Protein AF-Q38C67-F1 (afdb_monomer)

Solvent-accessible surface area (backbone atoms only — not comparable to full-atom values): 16482 Å² total; per-residue (Å²): 144,82,84,90,75,86,87,80,85,78,82,65,85,64,54,66,61,54,49,52,51,52,50,50,52,49,48,53,53,47,52,51,52,52,52,52,49,52,50,50,51,50,51,52,49,51,50,52,52,53,50,49,53,51,50,51,50,52,51,52,54,48,52,54,53,50,52,53,51,50,53,52,49,53,52,49,49,53,50,50,50,53,51,49,52,49,50,52,52,46,48,47,55,66,45,48,66,74,49,45,78,64,36,56,70,70,36,78,78,56,93,84,58,83,72,69,75,65,71,59,61,80,65,54,43,58,78,68,74,45,58,51,85,74,47,38,26,66,54,47,49,51,45,21,44,46,72,75,38,48,64,75,49,67,79,35,61,68,70,58,34,51,52,44,52,52,52,34,57,70,72,48,57,66,75,59,50,51,52,29,33,53,50,21,50,52,50,32,51,56,46,60,70,72,50,80,69,83,77,88,90,80,90,78,82,86,79,76,86,74,78,90,75,98,67,88,79,70,80,85,49,73,72,53,52,54,53,13,49,56,43,46,52,54,53,52,47,54,56,47,31,74,75,74,40,92,70,58,69,70,64,49,50,64,49,46,54,57,52,58,70,70,48,50,74,75,60,52,54,74,40,44,77,79,81,79,127

Foldseek 3Di:
DDDDDPPDDDPDPCVVVVVVVVVVVVVVVVVVVVVVVVVVVVVVVVVVVVVVVVVVVVVVVVVVVVVVVVVVVVVVVVVVVVVVVVVVVVCCVVPVVVQDVLLCLLAPPDPPDPPDQPFAPLCVCVVVVNDLQNQALLNRSVRSSCVVPVCSQVVDDVVSSVVSSVSSVVPDDPVSSVVSRVVSVVSSVVCVVVPPDDDDDDPPDPDDDDDDDDDDDDDDDPVQLVQLLVQQLVVVLVVCCVPPNHDDPVVSVVVSVVVSVVDDPVRSVVSGDPDDD

GO terms:
  GO:0005739 mitochondrion (C, HTP)
  GO:0020023 kinetoplast (C, HTP)

Radius of gyration: 46.3 Å; Cα contacts (8 Å, |Δi|>4): 109; chains: 1; bounding box: 152×52×100 Å

Sequence (277 aa):
MVPLSCSLSTVSASFPFRFKRLLFLRLSARYRRLAMRAVRALTGGQQAVNELEVFLRAVADTQRRWAKRIAAQEAKVRRCMMVEDHCRKRLRRSVLRFTNERLKRLVSTDPLGHVEPKLPPASAFGAFDIPPHCVNGFGVFVMAKLHEFPSCVLDAPRVGAIADLLAAWEILPPFKKERYEAYAESVRDVTTATGTASSSGSSTNCEQRTAGVEGDAGTPTNENEAAAYGRFVRCGRRQLEAVLGPVSSAAWLGIATREWESLTLRQKRCYLSKRTK

Organism: Trypanosoma brucei brucei (strain 927/4 GUTat10.1) (NCBI:txid185431)

Mean predicted aligned error: 20.57 Å

Secondary structure (DSSP, 8-state):
------------TTHHHHHHHHHHHHHHHHHHHHHHHHHHHHHHHHHHHHHHHHHHHHHHHHHHHHHHHHHHHHHHHHHHHHHHHHHHHHHHHHTTTTS-HHHHHHS---SS------PPPTHHHHHTT--GGG--HHHHHHHHHHHH-HHHHHTS-HHHHHHHHHHHHHHS-HHHHHHHHHHHHHHHHHHHHHT-S------------------------HHHHHHHHHHHHHHHHHHHHHHH----HHHHHHHHHHHHHHS-HHHHHTTS-----

Structure (mmCIF, N/CA/C/O backbone):
data_AF-Q38C67-F1
#
_entry.id   AF-Q38C67-F1
#
loop_
_atom_site.group_PDB
_atom_site.id
_atom_site.type_symbol
_atom_site.label_atom_id
_atom_site.label_alt_id
_atom_site.label_comp_id
_atom_site.label_asym_id
_atom_site.label_entity_id
_atom_site.label_seq_id
_atom_site.pdbx_PDB_ins_code
_atom_site.Cartn_x
_atom_site.Cartn_y
_atom_site.Cartn_z
_atom_site.occupancy
_atom_site.B_iso_or_equiv
_atom_site.auth_seq_id
_atom_site.auth_comp_id
_atom_site.auth_asym_id
_atom_site.auth_atom_id
_atom_site.pdbx_PDB_model_num
ATOM 1 N N . MET A 1 1 ? -125.629 -1.300 53.854 1.00 40.94 1 MET A N 1
ATOM 2 C CA . MET A 1 1 ? -124.684 -2.293 54.411 1.00 40.94 1 MET A CA 1
ATOM 3 C C . MET A 1 1 ? -124.029 -3.068 53.271 1.00 40.94 1 MET A C 1
ATOM 5 O O . MET A 1 1 ? -124.568 -4.092 52.902 1.00 40.94 1 MET A O 1
ATOM 9 N N . VAL A 1 2 ? -122.925 -2.566 52.704 1.00 36.12 2 VAL A N 1
ATOM 10 C CA . VAL A 1 2 ? -121.825 -3.298 52.025 1.00 36.12 2 VAL A CA 1
ATOM 11 C C . VAL A 1 2 ? -120.633 -2.312 52.013 1.00 36.12 2 VAL A C 1
ATOM 13 O O . VAL A 1 2 ? -120.880 -1.117 51.834 1.00 36.12 2 VAL A O 1
ATOM 16 N N . PRO A 1 3 ? -119.388 -2.743 52.301 1.00 42.22 3 PRO A N 1
ATOM 17 C CA . PRO A 1 3 ? -118.339 -1.866 52.812 1.00 42.22 3 PRO A CA 1
ATOM 18 C C . PRO A 1 3 ? -117.383 -1.343 51.728 1.00 42.22 3 PRO A C 1
ATOM 20 O O . PRO A 1 3 ? -116.986 -2.061 50.814 1.00 42.22 3 PRO A O 1
ATOM 23 N N . LEU A 1 4 ? -116.954 -0.091 51.900 1.00 37.81 4 LEU A N 1
ATOM 24 C CA . LEU A 1 4 ? -115.784 0.501 51.251 1.00 37.81 4 LEU A CA 1
ATOM 25 C C . LEU A 1 4 ? -114.544 0.121 52.073 1.00 37.81 4 LEU A C 1
ATOM 27 O O . LEU A 1 4 ? -114.223 0.780 53.059 1.00 37.81 4 LEU A O 1
ATOM 31 N N . SER A 1 5 ? -113.855 -0.956 51.702 1.00 40.69 5 SER A N 1
ATOM 32 C CA . SER A 1 5 ? -112.548 -1.292 52.276 1.00 40.69 5 SER A CA 1
ATOM 33 C C . SER A 1 5 ? -111.461 -1.010 51.246 1.00 40.69 5 SER A C 1
ATOM 35 O O . SER A 1 5 ? -111.233 -1.781 50.318 1.00 40.69 5 SER A O 1
ATOM 37 N N . CYS A 1 6 ? -110.803 0.137 51.412 1.00 38.47 6 CYS A N 1
ATOM 38 C CA . CYS A 1 6 ? -109.598 0.519 50.690 1.00 38.47 6 CYS A CA 1
ATOM 39 C C . CYS A 1 6 ? -108.467 -0.488 50.967 1.00 38.47 6 CYS A C 1
ATOM 41 O O . CYS A 1 6 ? -107.750 -0.376 51.958 1.00 38.47 6 CYS A O 1
ATOM 43 N N . SER A 1 7 ? -108.280 -1.463 50.078 1.00 40.97 7 SER A N 1
ATOM 44 C CA . SER A 1 7 ? -107.102 -2.339 50.049 1.00 40.97 7 SER A CA 1
ATOM 45 C C . SER A 1 7 ? -106.002 -1.731 49.186 1.00 40.97 7 SER A C 1
ATOM 47 O O . SER A 1 7 ? -105.746 -2.186 48.081 1.00 40.97 7 SER A O 1
ATOM 49 N N . LEU A 1 8 ? -105.328 -0.705 49.692 1.00 38.12 8 LEU A N 1
ATOM 50 C CA . LEU A 1 8 ? -104.080 -0.202 49.120 1.00 38.12 8 LEU A CA 1
ATOM 51 C C . LEU A 1 8 ? -103.233 0.313 50.278 1.00 38.12 8 LEU A C 1
ATOM 53 O O . LEU A 1 8 ? -103.404 1.460 50.669 1.00 38.12 8 LEU A O 1
ATOM 57 N N . SER A 1 9 ? -102.386 -0.545 50.862 1.00 37.12 9 SER A N 1
ATOM 58 C CA . SER A 1 9 ? -101.111 -0.189 51.521 1.00 37.12 9 SER A CA 1
ATOM 59 C C . SER A 1 9 ? -100.556 -1.369 52.322 1.00 37.12 9 SER A C 1
ATOM 61 O O . SER A 1 9 ? -100.699 -1.462 53.537 1.00 37.12 9 SER A O 1
ATOM 63 N N . THR A 1 10 ? -99.844 -2.272 51.658 1.00 41.47 10 THR A N 1
ATOM 64 C CA . THR A 1 10 ? -98.754 -3.002 52.321 1.00 41.47 10 THR A CA 1
ATOM 65 C C . THR A 1 10 ? -97.638 -3.170 51.305 1.00 41.47 10 THR A C 1
ATOM 67 O O . THR A 1 10 ? -97.362 -4.253 50.797 1.00 41.47 10 THR A O 1
ATOM 70 N N . VAL A 1 11 ? -97.019 -2.045 50.936 1.00 43.06 11 VAL A N 1
ATOM 71 C CA . VAL A 1 11 ? -95.760 -2.069 50.192 1.00 43.06 11 VAL A CA 1
ATOM 72 C C . VAL A 1 11 ? -94.723 -2.669 51.136 1.00 43.06 11 VAL A C 1
ATOM 74 O O . VAL A 1 11 ? -94.254 -2.031 52.074 1.00 43.06 11 VAL A O 1
ATOM 77 N N . SER A 1 12 ? -94.464 -3.956 50.928 1.00 44.03 12 SER A N 1
ATOM 78 C CA . SER A 1 12 ? -93.580 -4.796 51.724 1.00 44.03 12 SER A CA 1
ATOM 79 C C . SER A 1 12 ? -92.236 -4.110 52.005 1.00 44.03 12 SER A C 1
ATOM 81 O O . SER A 1 12 ? -91.435 -3.851 51.102 1.00 44.03 12 SER A O 1
ATOM 83 N N . ALA A 1 13 ? -91.964 -3.885 53.292 1.00 47.62 13 ALA A N 1
ATOM 84 C CA . ALA A 1 13 ? -90.728 -3.326 53.844 1.00 47.62 13 ALA A CA 1
ATOM 85 C C . ALA A 1 13 ? -89.468 -4.197 53.601 1.00 47.62 13 ALA A C 1
ATOM 87 O O . ALA A 1 13 ? -88.387 -3.898 54.107 1.00 47.62 13 ALA A O 1
ATOM 88 N N . SER A 1 14 ? -89.564 -5.268 52.804 1.00 51.31 14 SER A N 1
ATOM 89 C CA . SER A 1 14 ? -88.445 -6.140 52.421 1.00 51.31 14 SER A CA 1
ATOM 90 C C . SER A 1 14 ? -87.643 -5.643 51.205 1.00 51.31 14 SER A C 1
ATOM 92 O O . SER A 1 14 ? -86.560 -6.167 50.922 1.00 51.31 14 SER A O 1
ATOM 94 N N . PHE A 1 15 ? -88.121 -4.615 50.495 1.00 49.75 15 PHE A N 1
ATOM 95 C CA . PHE A 1 15 ? -87.413 -4.001 49.364 1.00 49.75 15 PHE A CA 1
ATOM 96 C C . PHE A 1 15 ? -86.076 -3.307 49.714 1.00 49.75 15 PHE A C 1
ATOM 98 O O . PHE A 1 15 ? -85.089 -3.580 49.019 1.00 49.75 15 PHE A O 1
ATOM 105 N N . PRO A 1 16 ? -85.951 -2.469 50.769 1.00 54.09 16 PRO A N 1
ATOM 106 C CA . PRO A 1 16 ? -84.709 -1.730 51.024 1.00 54.09 16 PRO A CA 1
ATOM 107 C C . PRO A 1 16 ? -83.531 -2.643 51.391 1.00 54.09 16 PRO A C 1
ATOM 109 O O . PRO A 1 16 ? -82.399 -2.377 50.984 1.00 54.09 16 PRO A O 1
ATOM 112 N N . PHE A 1 17 ? -83.776 -3.754 52.098 1.00 52.47 17 PHE A N 1
ATOM 113 C CA . PHE A 1 17 ? -82.723 -4.709 52.462 1.00 52.47 17 PHE A CA 1
ATOM 114 C C . PHE A 1 17 ? -82.193 -5.487 51.256 1.00 52.47 17 PHE A C 1
ATOM 116 O O . PHE A 1 17 ? -80.975 -5.622 51.102 1.00 52.47 17 PHE A O 1
ATOM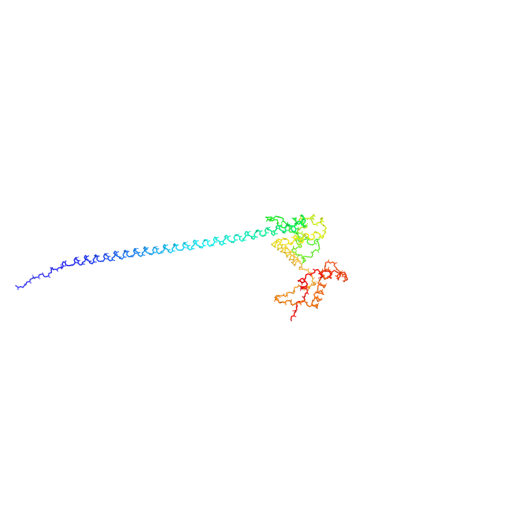 123 N N . ARG A 1 18 ? -83.078 -5.952 50.360 1.00 59.78 18 ARG A N 1
ATOM 124 C CA . ARG A 1 18 ? -82.643 -6.595 49.111 1.00 59.78 18 ARG A CA 1
ATOM 125 C C . ARG A 1 18 ? -81.885 -5.613 48.225 1.00 59.78 18 ARG A C 1
ATOM 127 O O . ARG A 1 18 ? -80.845 -5.990 47.692 1.00 59.78 18 ARG A O 1
ATOM 134 N N . PHE A 1 19 ? -82.334 -4.359 48.132 1.00 65.50 19 PHE A N 1
ATOM 135 C CA . PHE A 1 19 ? -81.658 -3.343 47.327 1.00 65.50 19 PHE A CA 1
ATOM 136 C C . PHE A 1 19 ? -80.270 -2.999 47.881 1.00 65.50 19 PHE A C 1
ATOM 138 O O . PHE A 1 19 ? -79.302 -3.046 47.127 1.00 65.50 19 PHE A O 1
ATOM 145 N N . LYS A 1 20 ? -80.128 -2.767 49.197 1.00 62.38 20 LYS A N 1
ATOM 146 C CA . LYS A 1 20 ? -78.818 -2.544 49.843 1.00 62.38 20 LYS A CA 1
ATOM 147 C C . LYS A 1 20 ? -77.864 -3.718 49.624 1.00 62.38 20 LYS A C 1
ATOM 149 O O . LYS A 1 20 ? -76.710 -3.501 49.261 1.00 62.38 20 LYS A O 1
ATOM 154 N N . ARG A 1 21 ? -78.340 -4.961 49.777 1.00 68.12 21 ARG A N 1
ATOM 155 C CA . ARG A 1 21 ? -77.521 -6.164 49.549 1.00 68.12 21 ARG A CA 1
ATOM 156 C C . ARG A 1 21 ? -77.094 -6.289 48.086 1.00 68.12 21 ARG A C 1
ATOM 158 O O . ARG A 1 21 ? -75.934 -6.591 47.819 1.00 68.12 21 ARG A O 1
ATOM 165 N N . LEU A 1 22 ? -77.993 -6.008 47.139 1.00 74.00 22 LEU A N 1
ATOM 166 C CA . LEU A 1 22 ? -77.684 -6.036 45.707 1.00 74.00 22 LEU A CA 1
ATOM 167 C C . LEU A 1 22 ? -76.689 -4.934 45.315 1.00 74.00 22 LEU A C 1
ATOM 169 O O . LEU A 1 22 ? -75.789 -5.169 44.510 1.00 74.00 22 LEU A O 1
ATOM 173 N N . LEU A 1 23 ? -76.831 -3.742 45.900 1.00 72.75 23 LEU A N 1
ATOM 174 C CA . LEU A 1 23 ? -75.954 -2.596 45.666 1.00 72.75 23 LEU A CA 1
ATOM 175 C C . LEU A 1 23 ? -74.561 -2.856 46.250 1.00 72.75 23 LEU A C 1
ATOM 177 O O . LEU A 1 23 ? -73.573 -2.641 45.555 1.00 72.75 23 LEU A O 1
ATOM 181 N N . PHE A 1 24 ? -74.471 -3.440 47.449 1.00 73.50 24 PHE A N 1
ATOM 182 C CA . PHE A 1 24 ? -73.208 -3.886 48.044 1.00 73.50 24 PHE A CA 1
ATOM 183 C C . PHE A 1 24 ? -72.528 -4.989 47.214 1.00 73.50 24 PHE A C 1
ATOM 185 O O . PHE A 1 24 ? -71.330 -4.912 46.939 1.00 73.50 24 PHE A O 1
ATOM 192 N N . LEU A 1 25 ? -73.280 -5.988 46.736 1.00 77.00 25 LEU A N 1
ATOM 193 C CA . LEU A 1 25 ? -72.760 -7.035 45.841 1.00 77.00 25 LEU A CA 1
ATOM 194 C C . LEU A 1 25 ? -72.271 -6.461 44.502 1.00 77.00 25 LEU A C 1
ATOM 196 O O . LEU A 1 25 ? -71.213 -6.846 44.007 1.00 77.00 25 LEU A O 1
ATOM 200 N N . ARG A 1 26 ? -72.992 -5.498 43.917 1.00 76.31 26 ARG A N 1
ATOM 201 C CA . ARG A 1 26 ? -72.554 -4.810 42.692 1.00 76.31 26 ARG A CA 1
ATOM 202 C C . ARG A 1 26 ? -71.326 -3.933 42.927 1.00 76.31 26 ARG A C 1
ATOM 204 O O . ARG A 1 26 ? -70.431 -3.938 42.084 1.00 76.31 26 ARG A O 1
ATOM 211 N N . LEU A 1 27 ? -71.269 -3.206 44.043 1.00 76.81 27 LEU A N 1
ATOM 212 C CA . LEU A 1 27 ? -70.144 -2.345 44.402 1.00 76.81 27 LEU A CA 1
ATOM 213 C C . LEU A 1 27 ? -68.888 -3.189 44.647 1.00 76.81 27 LEU A C 1
ATOM 215 O O . LEU A 1 27 ? -67.874 -2.962 43.998 1.00 76.81 27 LEU A O 1
ATOM 219 N N . SER A 1 28 ? -68.976 -4.233 45.473 1.00 74.56 28 SER A N 1
ATOM 220 C CA . SER A 1 28 ? -67.880 -5.185 45.710 1.00 74.56 28 SER A CA 1
ATOM 221 C C . SER A 1 28 ? -67.422 -5.889 44.428 1.00 74.56 28 SER A C 1
ATOM 223 O O . SER A 1 28 ? -66.221 -5.999 44.188 1.00 74.56 28 SER A O 1
ATOM 225 N N . ALA A 1 29 ? -68.339 -6.287 43.540 1.00 79.75 29 ALA A N 1
ATOM 226 C CA . ALA A 1 29 ? -67.984 -6.848 42.236 1.00 79.75 29 ALA A CA 1
ATOM 227 C C . ALA A 1 29 ? -67.324 -5.821 41.294 1.00 79.75 29 ALA A C 1
ATOM 229 O O . ALA A 1 29 ? -66.488 -6.194 40.467 1.00 79.75 29 ALA A O 1
ATOM 230 N N . ARG A 1 30 ? -67.687 -4.532 41.380 1.00 78.00 30 ARG A N 1
ATOM 231 C CA . ARG A 1 30 ? -67.014 -3.444 40.648 1.00 78.00 30 ARG A CA 1
ATOM 232 C C . ARG A 1 30 ? -65.620 -3.176 41.215 1.00 78.00 30 ARG A C 1
ATOM 234 O O . ARG A 1 30 ? -64.674 -3.158 40.435 1.00 78.00 30 ARG A O 1
ATOM 241 N N . TYR A 1 31 ? -65.477 -3.070 42.536 1.00 77.69 31 TYR A N 1
ATOM 242 C CA . TYR A 1 31 ? -64.179 -2.920 43.204 1.00 77.69 31 TYR A CA 1
ATOM 243 C C . TYR A 1 31 ? -63.246 -4.092 42.892 1.00 77.69 31 TYR A C 1
ATOM 245 O O . TYR A 1 31 ? -62.112 -3.863 42.489 1.00 77.69 31 TYR A O 1
ATOM 253 N N . ARG A 1 32 ? -63.727 -5.343 42.958 1.00 77.12 32 ARG A N 1
ATOM 254 C CA . ARG A 1 32 ? -62.940 -6.525 42.558 1.00 77.12 32 ARG A CA 1
ATOM 255 C C . ARG A 1 32 ? -62.492 -6.460 41.098 1.00 77.12 32 ARG A C 1
ATOM 257 O O . ARG A 1 32 ? -61.348 -6.781 40.801 1.00 77.12 32 ARG A O 1
ATOM 264 N N . ARG A 1 33 ? -63.363 -6.025 40.178 1.00 79.50 33 ARG A N 1
ATOM 265 C CA . ARG A 1 33 ? -62.999 -5.863 38.758 1.00 79.50 33 ARG A CA 1
ATOM 266 C C . ARG A 1 33 ? -61.956 -4.767 38.538 1.00 79.50 33 ARG A C 1
ATOM 268 O O . ARG A 1 33 ? -61.051 -4.971 37.734 1.00 79.50 33 ARG A O 1
ATOM 275 N N . LEU A 1 34 ? -62.064 -3.638 39.240 1.00 85.12 34 LEU A N 1
ATOM 276 C CA . LEU A 1 34 ? -61.076 -2.556 39.180 1.00 85.12 34 LEU A CA 1
ATOM 277 C C . LEU A 1 34 ? -59.730 -2.992 39.772 1.00 85.12 34 LEU A C 1
ATOM 279 O O . LEU A 1 34 ? -58.708 -2.808 39.121 1.00 85.12 34 LEU A O 1
ATOM 283 N N . ALA A 1 35 ? -59.738 -3.660 40.929 1.00 79.75 35 ALA A N 1
ATOM 284 C CA . ALA A 1 35 ? -58.536 -4.216 41.547 1.00 79.75 35 ALA A CA 1
ATOM 285 C C . ALA A 1 35 ? -57.841 -5.233 40.625 1.00 79.75 35 ALA A C 1
ATOM 287 O O . ALA A 1 35 ? -56.646 -5.124 40.384 1.00 79.75 35 ALA A O 1
ATOM 288 N N . MET A 1 36 ? -58.588 -6.162 40.015 1.00 79.62 36 MET A N 1
ATOM 289 C CA . MET A 1 36 ? -58.024 -7.129 39.061 1.00 79.62 36 MET A CA 1
ATOM 290 C C . MET A 1 36 ? -57.480 -6.464 37.789 1.00 79.62 36 MET A C 1
ATOM 292 O O . MET A 1 36 ? -56.482 -6.928 37.245 1.00 79.62 36 MET A O 1
ATOM 296 N N . ARG A 1 37 ? -58.099 -5.380 37.299 1.00 80.69 37 ARG A N 1
ATOM 297 C CA . ARG A 1 37 ? -57.553 -4.595 36.177 1.00 80.69 37 ARG A CA 1
ATOM 298 C C . ARG A 1 37 ? -56.251 -3.893 36.555 1.00 80.69 37 ARG A C 1
ATOM 300 O O . ARG A 1 37 ? -55.320 -3.937 35.760 1.00 80.69 37 ARG A O 1
ATOM 307 N N . ALA A 1 38 ? -56.174 -3.306 37.749 1.00 79.31 38 ALA A N 1
ATOM 308 C CA . ALA A 1 38 ? -54.952 -2.687 38.256 1.00 79.31 38 ALA A CA 1
ATOM 309 C C . ALA A 1 38 ? -53.827 -3.719 38.418 1.00 79.31 38 ALA A C 1
ATOM 311 O O . ALA A 1 38 ? -52.722 -3.480 37.948 1.00 79.31 38 ALA A O 1
ATOM 312 N N . VAL A 1 39 ? -54.125 -4.900 38.975 1.00 83.06 39 VAL A N 1
ATOM 313 C CA . VAL A 1 39 ? -53.160 -6.008 39.070 1.00 83.06 39 VAL A CA 1
ATOM 314 C C . VAL A 1 39 ? -52.697 -6.445 37.682 1.00 83.06 39 VAL A C 1
ATOM 316 O O . VAL A 1 39 ? -51.499 -6.553 37.475 1.00 83.06 39 VAL A O 1
ATOM 319 N N . ARG A 1 40 ? -53.602 -6.619 36.707 1.00 83.00 40 ARG A N 1
ATOM 320 C CA . ARG A 1 40 ? -53.223 -6.969 35.324 1.00 83.00 40 ARG A CA 1
ATOM 321 C C . ARG A 1 40 ? -52.349 -5.907 34.654 1.00 83.00 40 ARG A C 1
ATOM 323 O O . ARG A 1 40 ? -51.423 -6.260 33.932 1.00 83.00 40 ARG A O 1
ATOM 330 N N . ALA A 1 41 ? -52.641 -4.626 34.879 1.00 83.62 41 ALA A N 1
ATOM 331 C CA . ALA A 1 41 ? -51.821 -3.528 34.376 1.00 83.62 41 ALA A CA 1
ATOM 332 C C . ALA A 1 41 ? -50.432 -3.528 35.032 1.00 83.62 41 ALA A C 1
ATOM 334 O O . ALA A 1 41 ? -49.435 -3.358 34.338 1.00 83.62 41 ALA A O 1
ATOM 335 N N . LEU A 1 42 ? -50.357 -3.799 36.340 1.00 85.50 42 LEU A N 1
ATOM 336 C CA . LEU A 1 42 ? -49.098 -3.913 37.072 1.00 85.50 42 LEU A CA 1
ATOM 337 C C . LEU A 1 42 ? -48.283 -5.130 36.614 1.00 85.50 42 LEU A C 1
ATOM 339 O O . LEU A 1 42 ? -47.087 -5.007 36.387 1.00 85.50 42 LEU A O 1
ATOM 343 N N . THR A 1 43 ? -48.919 -6.291 36.419 1.00 86.75 43 THR A N 1
ATOM 344 C CA . THR A 1 43 ? -48.247 -7.498 35.914 1.00 86.75 43 THR A CA 1
ATOM 345 C C . THR A 1 43 ? -47.796 -7.325 34.468 1.00 86.75 43 THR A C 1
ATOM 347 O O . THR A 1 43 ? -46.706 -7.766 34.125 1.00 86.75 43 THR A O 1
ATOM 350 N N . GLY A 1 44 ? -48.596 -6.653 33.630 1.00 87.75 44 GLY A N 1
ATOM 351 C CA . GLY A 1 44 ? -48.211 -6.310 32.259 1.00 87.75 44 GLY A CA 1
ATOM 352 C C . GLY A 1 44 ? -47.043 -5.322 32.221 1.00 87.75 44 GLY A C 1
ATOM 353 O O . GLY A 1 44 ? -46.107 -5.511 31.451 1.00 87.75 44 GLY A O 1
ATOM 354 N N . GLY A 1 45 ? -47.048 -4.323 33.110 1.00 89.12 45 GLY A N 1
ATOM 355 C CA . GLY A 1 45 ? -45.925 -3.406 33.302 1.00 89.12 45 GLY A CA 1
ATOM 356 C C . GLY A 1 45 ? -44.663 -4.120 33.787 1.00 89.12 45 GLY A C 1
ATOM 357 O O . GLY A 1 45 ? -43.592 -3.907 33.229 1.00 89.12 45 GLY A O 1
ATOM 358 N N . GLN A 1 46 ? -44.787 -5.027 34.761 1.00 90.62 46 GLN A N 1
ATOM 359 C CA . GLN A 1 46 ? -43.664 -5.820 35.264 1.00 90.62 46 GLN A CA 1
ATOM 360 C C . GLN A 1 46 ? -43.080 -6.730 34.180 1.00 90.62 46 GLN A C 1
ATOM 362 O O . GLN A 1 46 ? -41.863 -6.843 34.063 1.00 90.62 46 GLN A O 1
ATOM 367 N N . GLN A 1 47 ? -43.931 -7.358 33.366 1.00 92.50 47 GLN A N 1
ATOM 368 C CA . GLN A 1 47 ? -43.482 -8.161 32.233 1.00 92.50 47 GLN A CA 1
ATOM 369 C C . GLN A 1 47 ? -42.724 -7.304 31.209 1.00 92.50 47 GLN A C 1
ATOM 371 O O . GLN A 1 47 ? -41.632 -7.689 30.803 1.00 92.50 47 GLN A O 1
ATOM 376 N N . ALA A 1 48 ? -43.244 -6.126 30.851 1.00 91.06 48 ALA A N 1
ATOM 377 C CA . ALA A 1 48 ? -42.573 -5.215 29.922 1.00 91.06 48 ALA A CA 1
ATOM 378 C C . ALA A 1 48 ? -41.201 -4.746 30.444 1.00 91.06 48 ALA A C 1
ATOM 380 O O . ALA A 1 48 ? -40.237 -4.699 29.683 1.00 91.06 48 ALA A O 1
ATOM 381 N N . VAL A 1 49 ? -41.082 -4.446 31.744 1.00 92.31 49 VAL A N 1
ATOM 382 C CA . VAL A 1 49 ? -39.794 -4.098 32.372 1.00 92.31 49 VAL A CA 1
ATOM 383 C C . VAL A 1 49 ? -38.825 -5.282 32.328 1.00 92.31 49 VAL A C 1
ATOM 385 O O . VAL A 1 49 ? -37.677 -5.106 31.929 1.00 92.31 49 VAL A O 1
ATOM 388 N N . ASN A 1 50 ? -39.285 -6.492 32.657 1.00 93.38 50 ASN A N 1
ATOM 389 C CA . ASN A 1 50 ? -38.454 -7.697 32.587 1.00 93.38 50 ASN A CA 1
ATOM 390 C C . ASN A 1 50 ? -37.957 -7.969 31.154 1.00 93.38 50 ASN A C 1
ATOM 392 O O . ASN A 1 50 ? -36.794 -8.319 30.957 1.00 93.38 50 ASN A O 1
ATOM 396 N N . GLU A 1 51 ? -38.816 -7.796 30.145 1.00 92.94 51 GLU A N 1
ATOM 397 C CA . GLU A 1 51 ? -38.436 -7.933 28.736 1.00 92.94 51 GLU A CA 1
ATOM 398 C C . GLU A 1 51 ? -37.390 -6.880 28.345 1.00 92.94 51 GLU A C 1
ATOM 400 O O . GLU A 1 51 ? -36.359 -7.229 27.769 1.00 92.94 51 GLU A O 1
ATOM 405 N N . LEU A 1 52 ? -37.586 -5.611 28.728 1.00 91.75 52 LEU A N 1
ATOM 406 C CA . LEU A 1 52 ? -36.609 -4.540 28.506 1.00 91.75 52 LEU A CA 1
ATOM 407 C C . LEU A 1 52 ? -35.259 -4.831 29.177 1.00 91.75 52 LEU A C 1
ATOM 409 O O . LEU A 1 52 ? -34.221 -4.607 28.557 1.00 91.75 52 LEU A O 1
ATOM 413 N N . GLU A 1 53 ? -35.238 -5.373 30.396 1.00 93.06 53 GLU A N 1
ATOM 414 C CA . GLU A 1 53 ? -33.994 -5.791 31.052 1.00 93.06 53 GLU A CA 1
ATOM 415 C C . GLU A 1 53 ? -33.258 -6.879 30.260 1.00 93.06 53 GLU A C 1
ATOM 417 O O . GLU A 1 53 ? -32.035 -6.813 30.105 1.00 93.06 53 GLU A O 1
ATOM 422 N N . VAL A 1 54 ? -33.984 -7.871 29.734 1.00 93.19 54 VAL A N 1
ATOM 423 C CA . VAL A 1 54 ? -33.406 -8.927 28.890 1.00 93.19 54 VAL A CA 1
ATOM 424 C C . VAL A 1 54 ? -32.856 -8.338 27.591 1.00 93.19 54 VAL A C 1
ATOM 426 O O . VAL A 1 54 ? -31.724 -8.655 27.215 1.00 93.19 54 VAL A O 1
ATOM 429 N N . PHE A 1 55 ? -33.597 -7.437 26.939 1.00 92.19 55 PHE A N 1
ATOM 430 C CA . PHE A 1 55 ? -33.121 -6.733 25.748 1.00 92.19 55 PHE A CA 1
ATOM 431 C C . PHE A 1 55 ? -31.863 -5.909 26.038 1.00 92.19 55 PHE A C 1
ATOM 433 O O . PHE A 1 55 ? -30.893 -6.005 25.289 1.00 92.19 55 PHE A O 1
ATOM 440 N N . LEU A 1 56 ? -31.820 -5.154 27.140 1.00 92.62 56 LEU A N 1
ATOM 441 C CA . LEU A 1 56 ? -30.645 -4.366 27.524 1.00 92.62 56 LEU A CA 1
ATOM 442 C C . LEU A 1 56 ? -29.427 -5.251 27.815 1.00 92.62 56 LEU A C 1
ATOM 444 O O . LEU A 1 56 ? -28.323 -4.923 27.378 1.00 92.62 56 LEU A O 1
ATOM 448 N N . ARG A 1 57 ? -29.608 -6.399 28.482 1.00 93.88 57 ARG A N 1
ATOM 449 C CA . ARG A 1 57 ? -28.529 -7.388 28.673 1.00 93.88 57 ARG A CA 1
ATOM 450 C C . ARG A 1 57 ? -28.032 -7.935 27.333 1.00 93.88 57 ARG A C 1
ATOM 452 O O . ARG A 1 57 ? -26.826 -7.959 27.096 1.00 93.88 57 ARG A O 1
ATOM 459 N N . ALA A 1 58 ? -28.939 -8.290 26.423 1.00 93.56 58 ALA A N 1
ATOM 460 C CA . ALA A 1 58 ? -28.581 -8.762 25.086 1.00 93.56 58 ALA A CA 1
ATOM 461 C C . ALA A 1 58 ? -27.834 -7.689 24.267 1.00 93.56 58 ALA A C 1
ATOM 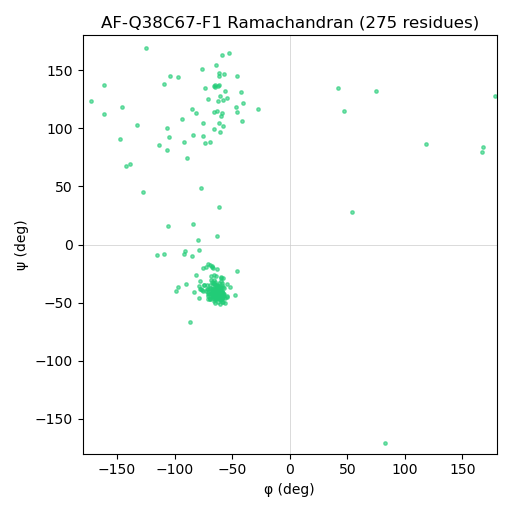463 O O . ALA A 1 58 ? -26.844 -7.989 23.591 1.00 93.56 58 ALA A O 1
ATOM 464 N N . VAL A 1 59 ? -28.250 -6.423 24.358 1.00 92.31 59 VAL A N 1
ATOM 465 C CA . VAL A 1 59 ? -27.561 -5.290 23.721 1.00 92.31 59 VAL A CA 1
ATOM 466 C C . VAL A 1 59 ? -26.172 -5.084 24.330 1.00 92.31 59 VAL A C 1
ATOM 468 O O . VAL A 1 59 ? -25.199 -4.954 23.591 1.00 92.31 59 VAL A O 1
ATOM 471 N N . ALA A 1 60 ? -26.025 -5.145 25.653 1.00 92.94 60 ALA A N 1
ATOM 472 C CA . ALA A 1 60 ? -24.718 -5.042 26.303 1.00 92.94 60 ALA A CA 1
ATOM 473 C C . ALA A 1 60 ? -23.764 -6.179 25.877 1.00 92.94 60 ALA A C 1
ATOM 475 O O . ALA A 1 60 ? -22.585 -5.947 25.593 1.00 92.94 60 ALA A O 1
ATOM 476 N N . ASP A 1 61 ? -24.267 -7.410 25.760 1.00 93.69 61 ASP A N 1
ATOM 477 C CA . ASP A 1 61 ? -23.476 -8.561 25.314 1.00 93.69 61 ASP A CA 1
ATOM 478 C C . ASP A 1 61 ? -23.085 -8.483 23.837 1.00 93.69 61 ASP A C 1
ATOM 480 O O . ASP A 1 61 ? -21.995 -8.930 23.453 1.00 93.69 61 ASP A O 1
ATOM 484 N N . THR A 1 62 ? -23.947 -7.923 22.986 1.00 93.19 62 THR A N 1
ATOM 485 C CA . THR A 1 62 ? -23.589 -7.657 21.588 1.00 93.19 62 THR A CA 1
ATOM 486 C C . THR A 1 62 ? -22.556 -6.536 21.506 1.00 93.19 62 THR A C 1
ATOM 488 O O . THR A 1 62 ? -21.520 -6.748 20.881 1.00 93.19 62 THR A O 1
ATOM 491 N N . GLN A 1 63 ? -22.722 -5.418 22.217 1.00 93.25 63 GLN A N 1
ATOM 492 C CA . GLN A 1 63 ? -21.723 -4.341 22.280 1.00 93.25 63 GLN A CA 1
ATOM 493 C C . GLN A 1 63 ? -20.340 -4.851 22.713 1.00 93.25 63 GLN A C 1
ATOM 495 O O . GLN A 1 63 ? -19.338 -4.558 22.060 1.00 93.25 63 GLN A O 1
ATOM 500 N N . ARG A 1 64 ? -20.269 -5.703 23.745 1.00 94.06 64 ARG A N 1
ATOM 501 C CA . ARG A 1 64 ? -19.012 -6.342 24.180 1.00 94.06 64 ARG A CA 1
ATOM 502 C C . ARG A 1 64 ? -18.390 -7.217 23.092 1.00 94.06 64 ARG A C 1
ATOM 504 O O . ARG A 1 64 ? -17.174 -7.190 22.898 1.00 94.06 64 ARG A O 1
ATOM 511 N N . ARG A 1 65 ? -19.198 -8.004 22.374 1.00 94.56 65 ARG A N 1
ATOM 512 C CA . ARG A 1 65 ? -18.725 -8.833 21.249 1.00 94.56 65 ARG A CA 1
ATOM 513 C C . ARG A 1 65 ? -18.201 -7.977 20.098 1.00 94.56 65 ARG A C 1
ATOM 515 O O . ARG A 1 65 ? -17.148 -8.292 19.546 1.00 94.56 65 ARG A O 1
ATOM 522 N N . TRP A 1 66 ? -18.894 -6.894 19.766 1.00 94.75 66 TRP A N 1
ATOM 523 C CA . TRP A 1 66 ? -18.464 -5.943 18.743 1.00 94.75 66 TRP A CA 1
ATOM 524 C C . TRP A 1 66 ? -17.153 -5.255 19.134 1.00 94.75 66 TRP A C 1
ATOM 526 O O . TRP A 1 66 ? -16.214 -5.275 18.342 1.00 94.75 66 TRP A O 1
ATOM 536 N N . ALA A 1 67 ? -17.023 -4.778 20.375 1.00 93.94 67 ALA A N 1
ATOM 537 C CA . ALA A 1 67 ? -15.784 -4.190 20.885 1.00 93.94 67 ALA A CA 1
ATOM 538 C C . ALA A 1 67 ? -14.592 -5.162 20.798 1.00 93.94 67 ALA A C 1
ATOM 540 O O . ALA A 1 67 ? -13.525 -4.795 20.309 1.00 93.94 67 ALA A O 1
ATOM 541 N N . LYS A 1 68 ? -14.781 -6.436 21.182 1.00 95.38 68 LYS A N 1
ATOM 542 C CA . LYS A 1 68 ? -13.742 -7.475 21.046 1.00 95.38 68 LYS A CA 1
ATOM 543 C C . LYS A 1 68 ? -13.331 -7.709 19.588 1.00 95.38 68 LYS A C 1
ATOM 545 O O . LYS A 1 68 ? -12.145 -7.864 19.309 1.00 95.38 68 LYS A O 1
ATOM 550 N N . ARG A 1 69 ? -14.290 -7.733 18.655 1.00 95.00 69 ARG A N 1
ATOM 551 C CA . ARG A 1 69 ? -14.010 -7.909 17.218 1.00 95.00 69 ARG A CA 1
ATOM 552 C C . ARG A 1 69 ? -13.254 -6.720 16.632 1.00 95.00 69 ARG A C 1
ATOM 554 O O . ARG A 1 69 ? -12.306 -6.938 15.883 1.00 95.00 69 ARG A O 1
ATOM 561 N N . ILE A 1 70 ? -13.641 -5.498 16.998 1.00 93.50 70 ILE A N 1
ATOM 562 C CA . ILE A 1 70 ? -12.944 -4.274 16.586 1.00 93.50 70 ILE A CA 1
ATOM 563 C C . ILE A 1 70 ? -11.504 -4.306 17.102 1.00 93.50 70 ILE A C 1
ATOM 565 O O . ILE A 1 70 ? -10.580 -4.220 16.301 1.00 93.50 70 ILE A O 1
ATOM 569 N N . ALA A 1 71 ? -11.294 -4.571 18.395 1.00 94.62 71 ALA A N 1
ATOM 570 C CA . ALA A 1 71 ? -9.955 -4.667 18.978 1.00 94.62 71 ALA A CA 1
ATOM 571 C C . ALA A 1 71 ? -9.089 -5.757 18.313 1.00 94.62 71 ALA A C 1
ATOM 573 O O . ALA A 1 71 ? -7.904 -5.546 18.049 1.00 94.62 71 ALA A O 1
ATOM 574 N N . ALA A 1 72 ? -9.669 -6.919 17.991 1.00 94.25 72 ALA A N 1
ATOM 575 C CA . ALA A 1 72 ? -8.964 -7.986 17.280 1.00 94.25 72 ALA A CA 1
ATOM 576 C C . ALA A 1 72 ? -8.564 -7.571 15.853 1.00 94.25 72 ALA A C 1
ATOM 578 O O . ALA A 1 72 ? -7.456 -7.885 15.404 1.00 94.25 72 ALA A O 1
ATOM 579 N N . GLN A 1 73 ? -9.444 -6.852 15.150 1.00 94.12 73 GLN A N 1
ATOM 580 C CA . GLN A 1 73 ? -9.178 -6.357 13.805 1.00 94.12 73 GLN A CA 1
ATOM 581 C C . GLN A 1 73 ? -8.141 -5.229 13.814 1.00 94.12 73 GLN A C 1
ATOM 583 O O . GLN A 1 73 ? -7.207 -5.269 13.018 1.00 94.12 73 GLN A O 1
ATOM 588 N N . GLU A 1 74 ? -8.221 -4.290 14.756 1.00 92.81 74 GLU A N 1
ATOM 589 C CA . GLU A 1 74 ? -7.189 -3.272 14.973 1.00 92.81 74 GLU A CA 1
ATOM 590 C C . GLU A 1 74 ? -5.829 -3.908 15.275 1.00 92.81 74 GLU A C 1
ATOM 592 O O . GLU A 1 74 ? -4.818 -3.519 14.694 1.00 92.81 74 GLU A O 1
ATOM 597 N N . ALA A 1 75 ? -5.784 -4.937 16.128 1.00 94.00 75 ALA A N 1
ATOM 598 C CA . ALA A 1 75 ? -4.552 -5.670 16.404 1.00 94.00 75 ALA A CA 1
ATOM 599 C C . ALA A 1 75 ? -4.002 -6.371 15.149 1.00 94.00 75 ALA A C 1
ATOM 601 O O . ALA A 1 75 ? -2.786 -6.410 14.948 1.00 94.00 75 ALA A O 1
ATOM 602 N N . LYS A 1 76 ? -4.874 -6.906 14.281 1.00 93.38 76 LYS A N 1
ATOM 603 C CA . LYS A 1 76 ? -4.475 -7.485 12.989 1.00 93.38 76 LYS A CA 1
ATOM 604 C C . LYS A 1 76 ? -3.887 -6.420 12.062 1.00 93.38 76 LYS A C 1
ATOM 606 O O . LYS A 1 76 ? -2.820 -6.653 11.504 1.00 93.38 76 LYS A O 1
ATOM 611 N N . VAL A 1 77 ? -4.524 -5.252 11.965 1.00 90.50 77 VAL A N 1
ATOM 612 C CA . VAL A 1 77 ? -4.023 -4.110 11.185 1.00 90.50 77 VAL A CA 1
ATOM 613 C C . VAL A 1 77 ? -2.660 -3.657 11.708 1.00 90.50 77 VAL A C 1
ATOM 615 O O . VAL A 1 77 ? -1.725 -3.562 10.921 1.00 90.50 77 VAL A O 1
ATOM 618 N N . ARG A 1 78 ? -2.488 -3.492 13.028 1.00 92.94 78 ARG A N 1
ATOM 619 C CA . ARG A 1 78 ? -1.189 -3.135 13.632 1.00 92.94 78 ARG A CA 1
ATOM 620 C C . ARG A 1 78 ? -0.090 -4.141 13.282 1.00 92.94 78 ARG A C 1
ATOM 622 O O . ARG A 1 78 ? 1.012 -3.733 12.930 1.00 92.94 78 ARG A O 1
ATOM 629 N N . ARG A 1 79 ? -0.381 -5.449 13.319 1.00 92.50 79 ARG A N 1
ATOM 630 C CA . ARG A 1 79 ? 0.579 -6.487 12.894 1.00 92.50 79 ARG A CA 1
ATOM 631 C C . ARG A 1 79 ? 0.937 -6.366 11.414 1.00 92.50 79 ARG A C 1
ATOM 633 O O . ARG A 1 79 ? 2.114 -6.438 11.077 1.00 92.50 79 ARG A O 1
ATOM 640 N N . CYS A 1 80 ? -0.048 -6.160 10.541 1.00 90.12 80 CYS A N 1
ATOM 641 C CA . CYS A 1 80 ?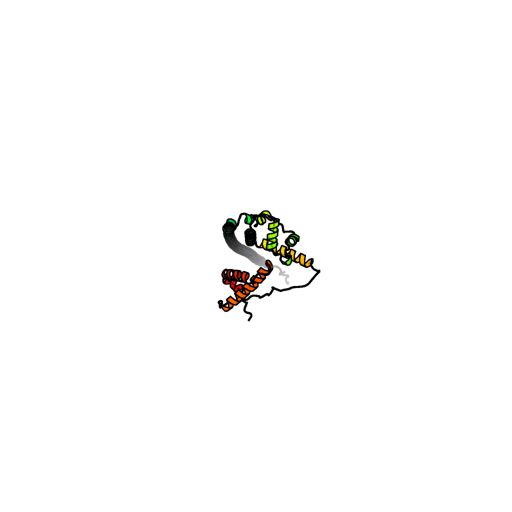 0.197 -5.947 9.115 1.00 90.12 80 CYS A CA 1
ATOM 642 C C . CYS A 1 80 ? 1.055 -4.700 8.868 1.00 90.12 80 CYS A C 1
ATOM 644 O O . CYS A 1 80 ? 2.013 -4.788 8.108 1.00 90.12 80 CYS A O 1
ATOM 646 N N . MET A 1 81 ? 0.788 -3.591 9.564 1.00 89.56 81 MET A N 1
ATOM 647 C CA . MET A 1 81 ? 1.597 -2.370 9.474 1.00 89.56 81 MET A CA 1
ATOM 648 C C . MET A 1 81 ? 3.044 -2.605 9.929 1.00 89.56 81 MET A C 1
ATOM 650 O O . MET A 1 81 ? 3.971 -2.175 9.254 1.00 89.56 81 MET A O 1
ATOM 654 N N . MET A 1 82 ? 3.267 -3.354 11.016 1.00 89.75 82 MET A N 1
ATOM 655 C CA . MET A 1 82 ? 4.624 -3.711 11.458 1.00 89.75 82 MET A CA 1
ATOM 656 C C . MET A 1 82 ? 5.372 -4.566 10.426 1.00 89.75 82 MET A C 1
ATOM 658 O O . MET A 1 82 ? 6.560 -4.345 10.187 1.00 89.75 82 MET A O 1
ATOM 662 N N . VAL A 1 83 ? 4.691 -5.540 9.810 1.00 89.88 83 VAL A N 1
ATOM 663 C CA . VAL A 1 83 ? 5.267 -6.360 8.732 1.00 89.88 83 VAL A CA 1
ATOM 664 C C . VAL A 1 83 ? 5.577 -5.494 7.517 1.00 89.88 83 VAL A C 1
ATOM 666 O O . VAL A 1 83 ? 6.663 -5.607 6.956 1.00 89.88 83 VAL A O 1
ATOM 669 N N . GLU A 1 84 ? 4.671 -4.597 7.138 1.00 84.50 84 GLU A N 1
ATOM 670 C CA . GLU A 1 84 ? 4.877 -3.669 6.032 1.00 84.50 84 GLU A CA 1
ATOM 671 C C . GLU A 1 84 ? 6.078 -2.752 6.287 1.00 84.50 84 GLU A C 1
ATOM 673 O O . GLU A 1 84 ? 6.958 -2.641 5.436 1.00 84.50 84 GLU A O 1
ATOM 678 N N . ASP A 1 85 ? 6.189 -2.168 7.479 1.00 82.38 85 ASP A N 1
ATOM 679 C CA . ASP A 1 85 ? 7.332 -1.345 7.870 1.00 82.38 85 ASP A CA 1
ATOM 680 C C . ASP A 1 85 ? 8.636 -2.142 7.893 1.00 82.38 85 ASP A C 1
ATOM 682 O O . ASP A 1 85 ? 9.690 -1.635 7.492 1.00 82.38 85 ASP A O 1
ATOM 686 N N . HIS A 1 86 ? 8.592 -3.404 8.326 1.00 84.06 86 HIS A N 1
ATOM 687 C CA . HIS A 1 86 ? 9.753 -4.279 8.259 1.00 84.06 86 HIS A CA 1
ATOM 688 C C . HIS A 1 86 ? 10.151 -4.563 6.806 1.00 84.06 86 HIS A C 1
ATOM 690 O O . HIS A 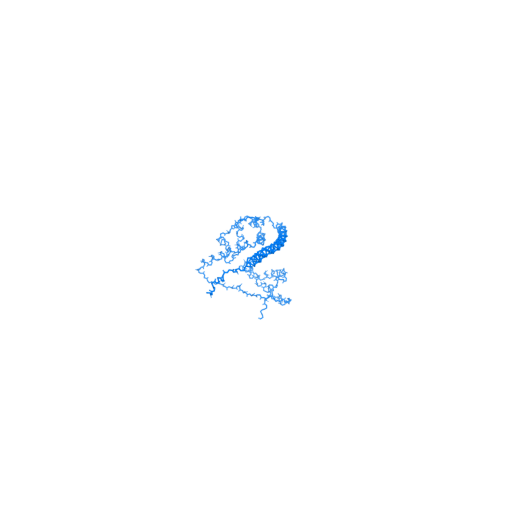1 86 ? 11.333 -4.431 6.469 1.00 84.06 86 HIS A O 1
ATOM 696 N N . CYS A 1 87 ? 9.195 -4.902 5.943 1.00 80.50 87 CYS A N 1
ATOM 697 C CA . CYS A 1 87 ? 9.409 -5.121 4.518 1.00 80.50 87 CYS A CA 1
ATOM 698 C C . CYS A 1 87 ? 9.966 -3.865 3.848 1.00 80.50 87 CYS A C 1
ATOM 700 O O . CYS A 1 87 ? 10.988 -3.955 3.177 1.00 80.50 87 CYS A O 1
ATOM 702 N N . ARG A 1 88 ? 9.402 -2.683 4.123 1.00 77.81 88 ARG A N 1
ATOM 703 C CA . ARG A 1 88 ? 9.915 -1.386 3.656 1.00 77.81 88 ARG A CA 1
ATOM 704 C C . ARG A 1 88 ? 11.347 -1.150 4.129 1.00 77.81 88 ARG A C 1
ATOM 706 O O . ARG A 1 88 ? 12.195 -0.778 3.327 1.00 77.81 88 ARG A O 1
ATOM 713 N N . LYS A 1 89 ? 11.667 -1.397 5.406 1.00 78.38 89 LYS A N 1
ATOM 714 C CA . LYS A 1 89 ? 13.045 -1.282 5.926 1.00 78.38 89 LYS A CA 1
ATOM 715 C C . LYS A 1 89 ? 13.997 -2.270 5.250 1.00 78.38 89 LYS A C 1
ATOM 717 O O . LYS A 1 89 ? 15.134 -1.900 4.972 1.00 78.38 89 LYS A O 1
ATOM 722 N N . ARG A 1 90 ? 13.558 -3.504 4.980 1.00 77.50 90 ARG A N 1
ATOM 723 C CA . ARG A 1 90 ? 14.354 -4.502 4.249 1.00 77.50 90 ARG A CA 1
ATOM 724 C C . ARG A 1 90 ? 14.586 -4.072 2.811 1.00 77.50 90 ARG A C 1
ATOM 726 O O . ARG A 1 90 ? 15.740 -4.046 2.425 1.00 77.50 90 ARG A O 1
ATOM 733 N N . LEU A 1 91 ? 13.548 -3.647 2.094 1.00 69.75 91 LEU A N 1
ATOM 734 C CA . LEU A 1 91 ? 13.640 -3.082 0.745 1.00 69.75 91 LEU A CA 1
ATOM 735 C C . LEU A 1 91 ? 14.592 -1.886 0.706 1.00 69.75 91 LEU A C 1
ATOM 737 O O . LEU A 1 91 ? 15.487 -1.836 -0.126 1.00 69.75 91 LEU A O 1
ATOM 741 N N . ARG A 1 92 ? 14.487 -0.961 1.665 1.00 67.62 92 ARG A N 1
ATOM 742 C CA . ARG A 1 92 ? 15.436 0.156 1.794 1.00 67.62 92 ARG A CA 1
ATOM 743 C C . ARG A 1 92 ? 16.869 -0.327 2.037 1.00 67.62 92 ARG A C 1
ATOM 745 O O . ARG A 1 92 ? 17.801 0.271 1.525 1.00 67.62 92 ARG A O 1
ATOM 752 N N . ARG A 1 93 ? 17.079 -1.395 2.811 1.00 67.88 93 ARG A N 1
ATOM 753 C CA . ARG A 1 93 ? 18.424 -1.945 3.056 1.00 67.88 93 ARG A CA 1
ATOM 754 C C . ARG A 1 93 ? 18.966 -2.754 1.880 1.00 67.88 93 ARG A C 1
ATOM 756 O O . ARG A 1 93 ? 20.161 -2.684 1.647 1.00 67.88 93 ARG A O 1
ATOM 763 N N . SER A 1 94 ? 18.137 -3.540 1.199 1.00 66.19 94 SER A N 1
ATOM 764 C CA . SER A 1 94 ? 18.560 -4.433 0.117 1.00 66.19 94 SER A CA 1
ATOM 765 C C . SER A 1 94 ? 18.678 -3.697 -1.207 1.00 66.19 94 SER A C 1
ATOM 767 O O . SER A 1 94 ? 19.630 -3.926 -1.937 1.00 66.19 94 SER A O 1
ATOM 769 N N . VAL A 1 95 ? 17.737 -2.797 -1.487 1.00 56.72 95 VAL A N 1
ATOM 770 C CA . VAL A 1 95 ? 17.736 -1.983 -2.697 1.00 56.72 95 VAL A CA 1
ATOM 771 C C . VAL A 1 95 ? 18.569 -0.728 -2.440 1.00 56.72 95 VAL A C 1
ATOM 773 O O . VAL A 1 95 ? 19.693 -0.647 -2.912 1.00 56.72 95 VAL A O 1
ATOM 776 N N . LEU A 1 96 ? 18.152 0.188 -1.555 1.00 53.31 96 LEU A N 1
ATOM 777 C CA . LEU A 1 96 ? 18.803 1.512 -1.455 1.00 53.31 96 LEU A CA 1
ATOM 778 C C . LEU A 1 96 ? 20.236 1.542 -0.882 1.00 53.31 96 LEU A C 1
ATOM 780 O O . LEU A 1 96 ? 20.903 2.555 -1.070 1.00 53.31 96 LEU A O 1
ATOM 784 N N . ARG A 1 97 ? 20.746 0.511 -0.180 1.00 52.09 97 ARG A N 1
ATOM 785 C CA . ARG A 1 97 ? 22.189 0.500 0.174 1.00 52.09 97 ARG A CA 1
ATOM 786 C C . ARG A 1 97 ? 23.076 0.172 -1.021 1.00 52.09 97 ARG A C 1
ATOM 788 O O . ARG A 1 97 ? 24.187 0.683 -1.078 1.00 52.09 97 ARG A O 1
ATOM 795 N N . PHE A 1 98 ? 22.613 -0.689 -1.926 1.00 48.62 98 PHE A N 1
ATOM 796 C CA . PHE A 1 98 ? 23.395 -1.098 -3.093 1.00 48.62 98 PHE A CA 1
ATOM 797 C C . PHE A 1 98 ? 23.148 -0.175 -4.286 1.00 48.62 98 PHE A C 1
ATOM 799 O O . PHE A 1 98 ? 24.077 0.152 -5.016 1.00 48.62 98 PHE A O 1
ATOM 806 N N . THR A 1 99 ? 21.930 0.338 -4.431 1.00 49.75 99 THR A N 1
ATOM 807 C CA . THR A 1 99 ? 21.560 1.302 -5.467 1.00 49.75 99 THR A CA 1
ATOM 808 C C . THR A 1 99 ? 21.392 2.684 -4.835 1.00 49.75 99 THR A C 1
ATOM 810 O O . THR A 1 99 ? 20.295 3.082 -4.445 1.00 49.75 99 THR A O 1
ATOM 813 N N . ASN A 1 100 ? 22.552 3.325 -4.661 1.00 56.41 100 ASN A N 1
ATOM 814 C CA . ASN A 1 100 ? 22.886 4.738 -4.867 1.00 56.41 100 ASN A CA 1
ATOM 815 C C . ASN A 1 100 ? 21.870 5.804 -4.390 1.00 56.41 100 ASN A C 1
ATOM 817 O O . ASN A 1 100 ? 20.693 5.771 -4.731 1.00 56.41 100 ASN A O 1
ATOM 821 N N . GLU A 1 101 ? 22.343 6.863 -3.721 1.00 62.22 101 GLU A N 1
ATOM 822 C CA . GLU A 1 101 ? 21.575 8.093 -3.419 1.00 62.2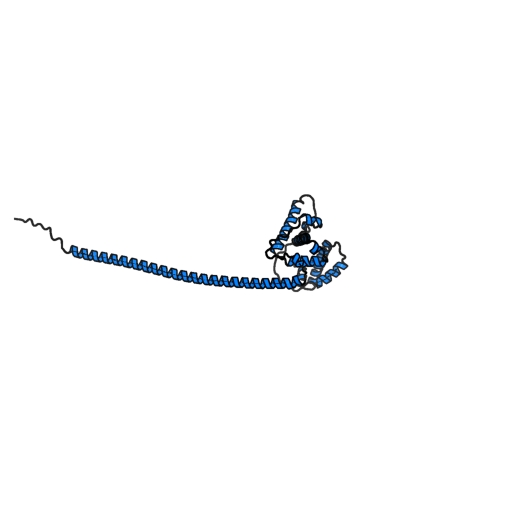2 101 GLU A CA 1
ATOM 823 C C . GLU A 1 101 ? 20.774 8.635 -4.630 1.00 62.22 101 GLU A C 1
ATOM 825 O O . GLU A 1 101 ? 19.763 9.318 -4.470 1.00 62.22 101 GLU A O 1
ATOM 830 N N . ARG A 1 102 ? 21.180 8.278 -5.858 1.00 62.47 102 ARG A N 1
ATOM 831 C CA . ARG A 1 102 ? 20.426 8.484 -7.105 1.00 62.47 102 ARG A CA 1
ATOM 832 C C . ARG A 1 102 ? 19.006 7.900 -7.082 1.00 62.47 102 ARG A C 1
ATOM 834 O O . ARG A 1 102 ? 18.080 8.623 -7.443 1.00 62.47 102 ARG A O 1
ATOM 841 N N . LEU A 1 103 ? 18.785 6.678 -6.589 1.00 62.88 103 LEU A N 1
ATOM 842 C CA . LEU A 1 103 ? 17.434 6.107 -6.494 1.00 62.88 103 LEU A CA 1
ATOM 843 C C . LEU A 1 103 ? 16.520 6.900 -5.567 1.00 62.88 103 LEU A C 1
ATOM 845 O O . LEU A 1 103 ? 15.328 7.009 -5.845 1.00 62.88 103 LEU A O 1
ATOM 849 N N . LYS A 1 104 ? 17.058 7.475 -4.484 1.00 65.44 104 LYS A N 1
ATOM 850 C CA . LYS A 1 104 ? 16.265 8.335 -3.593 1.00 65.44 104 LYS A CA 1
ATOM 851 C C . LYS A 1 104 ? 15.773 9.597 -4.302 1.00 65.44 104 LYS A C 1
ATOM 853 O O . LYS A 1 104 ? 14.742 10.129 -3.923 1.00 65.44 104 LYS A O 1
ATOM 858 N N . ARG A 1 105 ? 16.486 10.079 -5.325 1.00 66.69 105 ARG A N 1
ATOM 859 C CA . ARG A 1 105 ? 16.029 11.202 -6.161 1.00 66.69 105 ARG A CA 1
ATOM 860 C C . ARG A 1 105 ? 14.998 10.756 -7.200 1.00 66.69 105 ARG A C 1
ATOM 862 O O . ARG A 1 105 ? 14.045 11.479 -7.471 1.00 66.69 105 ARG A O 1
ATOM 869 N N . LEU A 1 106 ? 15.145 9.544 -7.741 1.00 68.00 106 LEU A N 1
ATOM 870 C CA . LEU A 1 106 ? 14.210 8.993 -8.727 1.00 68.00 106 LEU A CA 1
ATOM 871 C C . LEU A 1 106 ? 12.861 8.588 -8.114 1.00 68.00 106 LEU A C 1
ATOM 873 O O . LEU A 1 106 ? 11.807 8.847 -8.697 1.00 68.00 106 LEU A O 1
ATOM 877 N N . VAL A 1 107 ? 12.878 7.992 -6.923 1.00 66.69 107 VAL A N 1
ATOM 878 C CA . VAL A 1 107 ? 11.683 7.625 -6.160 1.00 66.69 107 VAL A CA 1
ATOM 879 C C . VAL A 1 107 ? 11.373 8.765 -5.197 1.00 66.69 107 VAL A C 1
ATOM 881 O O . VAL A 1 107 ? 12.086 8.934 -4.216 1.00 66.69 107 VAL A O 1
ATOM 884 N N . SER A 1 108 ? 10.310 9.536 -5.452 1.00 62.00 108 SER A N 1
ATOM 885 C CA . SER A 1 108 ? 9.874 10.626 -4.561 1.00 62.00 108 SER A CA 1
ATOM 886 C C . SER A 1 108 ? 9.866 10.152 -3.099 1.00 62.00 108 SER A C 1
ATOM 888 O O . SER A 1 108 ? 9.081 9.264 -2.752 1.00 62.00 108 SER A O 1
ATOM 890 N N . THR A 1 109 ? 10.735 10.702 -2.249 1.00 48.31 109 THR A N 1
ATOM 891 C CA . THR A 1 109 ? 10.885 10.250 -0.856 1.00 48.31 109 THR A CA 1
ATOM 892 C C . THR A 1 109 ? 9.809 10.768 0.080 1.00 48.31 109 THR A C 1
ATOM 894 O O . THR A 1 109 ? 9.820 10.387 1.247 1.00 48.31 109 THR A O 1
ATOM 897 N N . ASP A 1 110 ? 8.908 11.628 -0.386 1.00 47.56 110 ASP A N 1
ATOM 898 C CA . ASP A 1 110 ? 7.890 12.207 0.476 1.00 47.56 110 ASP A CA 1
ATOM 899 C C . ASP A 1 110 ? 6.712 11.226 0.668 1.00 47.56 110 ASP A C 1
ATOM 901 O O . ASP A 1 110 ? 6.002 10.924 -0.297 1.00 47.56 110 ASP A O 1
ATOM 905 N N . PRO A 1 111 ? 6.497 10.689 1.887 1.00 41.78 111 PRO A N 1
ATOM 906 C CA . PRO A 1 111 ? 5.343 9.847 2.186 1.00 41.78 111 PRO A CA 1
ATOM 907 C C . PRO A 1 111 ? 4.020 10.630 2.235 1.00 41.78 111 PRO A C 1
ATOM 909 O O . PRO A 1 111 ? 2.967 10.001 2.177 1.00 41.78 111 PRO A O 1
ATOM 912 N N . LEU A 1 112 ? 4.062 11.964 2.350 1.00 35.47 112 LEU A N 1
ATOM 913 C CA . LEU A 1 112 ? 2.893 12.856 2.413 1.00 35.47 112 LEU A CA 1
ATOM 914 C C . LEU A 1 112 ? 2.798 13.800 1.200 1.00 35.47 112 LEU A C 1
ATOM 916 O O . LEU A 1 112 ? 1.795 14.485 1.010 1.00 35.47 112 LEU A O 1
ATOM 920 N N . GLY A 1 113 ? 3.837 13.827 0.371 1.00 44.91 113 GLY A N 1
ATOM 921 C CA . GLY A 1 113 ? 3.980 14.758 -0.732 1.00 44.91 113 GLY A CA 1
ATOM 922 C C . GLY A 1 113 ? 3.097 14.391 -1.903 1.00 44.91 113 GLY A C 1
ATOM 923 O O . GLY A 1 113 ? 3.441 13.538 -2.723 1.00 44.91 113 GLY A O 1
ATOM 924 N N . HIS A 1 114 ? 2.016 15.144 -2.045 1.00 42.81 114 HIS A N 1
ATOM 925 C CA . HIS A 1 114 ? 1.288 15.371 -3.290 1.00 42.81 114 HIS A CA 1
ATOM 926 C C . HIS A 1 114 ? 2.151 16.055 -4.371 1.00 42.81 114 HIS A C 1
ATOM 928 O O . HIS A 1 114 ? 1.619 16.814 -5.176 1.00 42.81 114 HIS A O 1
ATOM 934 N N . VAL A 1 115 ? 3.470 15.815 -4.419 1.00 48.06 115 VAL A N 1
ATOM 935 C CA . VAL A 1 115 ? 4.290 16.253 -5.550 1.00 48.06 115 VAL A CA 1
ATOM 936 C C . VAL A 1 115 ? 3.870 15.394 -6.730 1.00 48.06 115 VAL A C 1
ATOM 938 O O . VAL A 1 115 ? 4.352 14.279 -6.945 1.00 48.06 115 VAL A O 1
ATOM 941 N N . GLU A 1 116 ? 2.858 15.893 -7.425 1.00 53.69 116 GLU A N 1
ATOM 942 C CA . GLU A 1 116 ? 2.418 15.376 -8.695 1.00 53.69 116 GLU A CA 1
ATOM 943 C C . GLU A 1 116 ? 3.643 15.374 -9.613 1.00 53.69 116 GLU A C 1
ATOM 945 O O . GLU A 1 116 ? 4.348 16.388 -9.691 1.00 53.69 116 GLU A O 1
ATOM 950 N N . PRO A 1 117 ? 3.989 14.232 -10.231 1.00 59.53 117 PRO A N 1
ATOM 951 C CA . PRO A 1 117 ? 5.118 14.212 -11.139 1.00 59.53 117 PRO A CA 1
ATOM 952 C C . PRO A 1 117 ? 4.850 15.244 -12.229 1.00 59.53 117 PRO A C 1
ATOM 954 O O . PRO A 1 117 ? 3.810 15.176 -12.880 1.00 59.53 117 PRO A O 1
ATOM 957 N N . LYS A 1 118 ? 5.771 16.196 -12.425 1.00 67.56 118 LYS A N 1
ATOM 958 C CA . LYS A 1 118 ? 5.716 17.088 -13.586 1.00 67.56 118 LYS A CA 1
ATOM 959 C C . LYS A 1 118 ? 5.755 16.205 -14.828 1.00 67.56 118 LYS A C 1
ATOM 961 O O . LYS A 1 118 ? 6.803 15.652 -15.163 1.00 67.56 118 LYS A O 1
ATOM 966 N N . LEU A 1 119 ? 4.595 16.006 -15.442 1.00 76.75 119 LEU A N 1
ATOM 967 C CA . LEU A 1 119 ? 4.476 15.217 -16.655 1.00 76.75 119 LEU A CA 1
ATOM 968 C C . LEU A 1 119 ? 5.254 15.940 -17.762 1.00 76.75 119 LEU A C 1
ATOM 970 O O . LEU A 1 119 ? 5.188 17.171 -17.846 1.00 76.75 119 LEU A O 1
ATOM 974 N N . PRO A 1 120 ? 6.028 15.212 -18.580 1.00 75.44 120 PRO A N 1
ATOM 975 C CA . PRO A 1 120 ? 6.716 15.818 -19.709 1.00 75.44 120 PRO A CA 1
ATOM 976 C C . PRO A 1 120 ? 5.675 16.402 -20.679 1.00 75.44 120 PRO A C 1
ATOM 978 O O . PRO A 1 120 ? 4.589 15.839 -20.800 1.00 75.44 120 PRO A O 1
ATOM 981 N N . PRO A 1 121 ? 5.962 17.505 -21.389 1.00 76.81 121 PRO A N 1
ATOM 982 C CA . PRO A 1 121 ? 5.070 17.963 -22.449 1.00 76.81 121 PRO A CA 1
ATOM 983 C C . PRO A 1 121 ? 4.967 16.884 -23.539 1.00 76.81 121 PRO A C 1
ATOM 985 O O . PRO A 1 121 ? 5.957 16.219 -23.839 1.00 76.81 121 PRO A O 1
ATOM 988 N N . ALA A 1 122 ? 3.799 16.719 -24.168 1.00 73.75 122 ALA A N 1
ATOM 989 C CA . ALA A 1 122 ? 3.58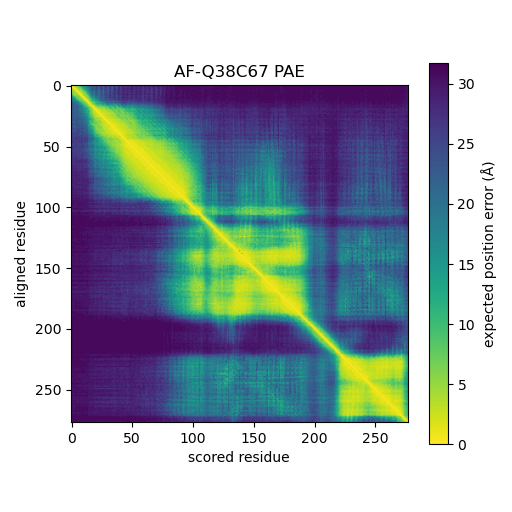8 15.683 -25.191 1.00 73.75 122 ALA A CA 1
ATOM 990 C C . ALA A 1 122 ? 4.564 15.805 -26.383 1.00 73.75 122 ALA A C 1
ATOM 992 O O . ALA A 1 122 ? 4.959 14.803 -26.975 1.00 73.75 122 ALA A O 1
ATOM 993 N N . SER A 1 123 ? 5.026 17.023 -26.686 1.00 77.00 123 SER A N 1
ATOM 994 C CA . SER A 1 123 ? 6.052 17.292 -27.702 1.00 77.00 123 SER A CA 1
ATOM 995 C C . SER A 1 123 ? 7.434 16.729 -27.353 1.00 77.00 123 SER A C 1
ATOM 997 O O . SER A 1 123 ? 8.245 16.522 -28.254 1.00 77.00 123 SER A O 1
ATOM 999 N N . ALA A 1 124 ? 7.711 16.444 -26.075 1.00 78.56 124 ALA A N 1
ATOM 1000 C CA . ALA A 1 124 ? 8.998 15.910 -25.650 1.00 78.56 124 ALA A CA 1
ATOM 1001 C C . ALA A 1 124 ? 9.280 14.544 -26.280 1.00 78.56 124 ALA A C 1
ATOM 1003 O O . ALA A 1 124 ? 10.415 14.291 -26.650 1.00 78.56 124 ALA A O 1
ATOM 1004 N N . PHE A 1 125 ? 8.272 13.684 -26.462 1.00 81.25 125 PHE A N 1
ATOM 1005 C CA . PHE A 1 125 ? 8.478 12.373 -27.091 1.00 81.25 125 PHE A CA 1
ATOM 1006 C C . PHE A 1 125 ? 8.925 12.501 -28.553 1.00 81.25 125 PHE A C 1
ATOM 1008 O O . PHE A 1 125 ? 9.824 11.778 -28.979 1.00 81.25 125 PHE A O 1
ATOM 1015 N N . GLY A 1 126 ? 8.374 13.478 -29.283 1.00 76.19 126 GLY A N 1
ATOM 1016 C CA . GLY A 1 126 ? 8.792 13.787 -30.652 1.00 76.19 126 GLY A CA 1
ATOM 1017 C C . GLY A 1 126 ? 10.230 14.303 -30.740 1.00 76.19 126 GLY A C 1
ATOM 1018 O O . GLY A 1 126 ? 10.924 13.985 -31.694 1.00 76.19 126 GLY A O 1
ATOM 1019 N N . ALA A 1 127 ? 10.714 15.028 -29.726 1.00 78.62 127 ALA A N 1
ATOM 1020 C CA . ALA A 1 127 ? 12.100 15.506 -29.686 1.00 78.62 127 ALA A CA 1
ATOM 1021 C C . ALA A 1 127 ? 13.143 14.380 -29.525 1.00 78.62 127 ALA A C 1
ATOM 1023 O O . ALA A 1 127 ? 14.318 14.602 -29.804 1.00 78.62 127 ALA A O 1
ATOM 1024 N N . PHE A 1 128 ? 12.728 13.192 -29.072 1.00 78.19 128 PHE A N 1
ATOM 1025 C CA . PHE A 1 128 ? 13.578 12.000 -28.960 1.00 78.19 128 PHE A CA 1
ATOM 1026 C C . PHE A 1 128 ? 13.284 10.959 -30.050 1.00 78.19 128 PHE A C 1
ATOM 1028 O O . PHE A 1 128 ? 13.664 9.800 -29.890 1.00 78.19 128 PHE A O 1
ATOM 1035 N N . ASP A 1 129 ? 12.576 11.344 -31.117 1.00 79.88 129 ASP A N 1
ATOM 1036 C CA . ASP A 1 129 ? 12.146 10.448 -32.197 1.00 79.88 129 ASP A CA 1
ATOM 1037 C C . ASP A 1 129 ? 11.368 9.215 -31.695 1.00 79.88 129 ASP A C 1
ATOM 1039 O O . ASP A 1 129 ? 11.382 8.155 -32.322 1.00 79.88 129 ASP A O 1
ATOM 1043 N N . ILE A 1 130 ? 10.673 9.327 -30.552 1.00 79.19 130 ILE A N 1
ATOM 1044 C CA . ILE A 1 130 ? 9.855 8.240 -30.006 1.00 79.19 130 ILE A CA 1
ATOM 1045 C C . ILE A 1 130 ? 8.479 8.306 -30.668 1.00 79.19 130 ILE A C 1
ATOM 1047 O O . ILE A 1 130 ? 7.738 9.269 -30.435 1.00 79.19 130 ILE A O 1
ATOM 1051 N N . PRO A 1 131 ? 8.073 7.283 -31.442 1.00 80.50 131 PRO A N 1
ATOM 1052 C CA . PRO A 1 131 ? 6.745 7.265 -32.019 1.00 80.50 131 PRO A CA 1
ATOM 1053 C C . PRO A 1 131 ? 5.689 7.232 -30.906 1.00 80.50 131 PRO A C 1
ATOM 1055 O O . PRO A 1 131 ? 5.811 6.438 -29.969 1.00 80.50 131 PRO A O 1
ATOM 1058 N N . PRO A 1 132 ? 4.615 8.028 -31.006 1.00 77.94 132 PRO A N 1
ATOM 1059 C CA . PRO A 1 132 ? 3.614 8.137 -29.946 1.00 77.94 132 PRO A CA 1
ATOM 1060 C C . PRO A 1 132 ? 2.930 6.803 -29.622 1.00 77.94 132 PRO A C 1
ATOM 1062 O O . PRO A 1 132 ? 2.615 6.545 -28.466 1.00 77.94 132 PRO A O 1
ATOM 1065 N N . HIS A 1 133 ? 2.774 5.907 -30.603 1.00 80.31 133 HIS A N 1
ATOM 1066 C CA . HIS A 1 133 ? 2.215 4.565 -30.398 1.00 80.31 133 HIS A CA 1
ATOM 1067 C C . HIS A 1 133 ? 3.108 3.637 -29.551 1.00 80.31 133 HIS A C 1
ATOM 1069 O O . HIS A 1 133 ? 2.612 2.657 -29.001 1.00 80.31 133 HIS A O 1
ATOM 1075 N N . CYS A 1 134 ? 4.403 3.945 -29.424 1.00 84.44 134 CYS A N 1
ATOM 1076 C CA . CYS A 1 134 ? 5.362 3.209 -28.595 1.00 84.44 134 CYS A CA 1
ATOM 1077 C C . CYS A 1 134 ? 5.462 3.756 -27.162 1.00 84.44 134 CYS A C 1
ATOM 1079 O O . CYS A 1 134 ? 6.170 3.175 -26.336 1.00 84.44 134 CYS A O 1
ATOM 1081 N N . VAL A 1 135 ? 4.792 4.873 -26.855 1.00 85.81 135 VAL A N 1
ATOM 1082 C CA . VAL A 1 135 ? 4.827 5.477 -25.520 1.00 85.81 135 VAL A CA 1
ATOM 1083 C C . VAL A 1 135 ? 4.054 4.589 -24.544 1.00 85.81 135 VAL A C 1
ATOM 1085 O O . VAL A 1 135 ? 2.886 4.269 -24.755 1.00 85.81 135 VAL A O 1
ATOM 1088 N N . ASN A 1 136 ? 4.724 4.194 -23.463 1.00 88.69 136 ASN A N 1
ATOM 1089 C CA . ASN A 1 136 ? 4.168 3.425 -22.349 1.00 88.69 136 ASN A CA 1
ATOM 1090 C C . ASN A 1 136 ? 4.410 4.167 -21.024 1.00 88.69 136 ASN A C 1
ATOM 1092 O O . ASN A 1 136 ? 5.189 5.126 -20.977 1.00 88.69 136 ASN A O 1
ATOM 1096 N N . GLY A 1 137 ? 3.787 3.721 -19.930 1.00 87.88 137 GLY A N 1
ATOM 1097 C CA . GLY A 1 137 ? 3.919 4.379 -18.629 1.00 87.88 137 GLY A CA 1
ATOM 1098 C C . GLY A 1 137 ? 5.361 4.461 -18.117 1.00 87.88 137 GLY A C 1
ATOM 1099 O O . GLY A 1 137 ? 5.745 5.460 -17.508 1.00 87.88 137 GLY A O 1
ATOM 1100 N N . PHE A 1 138 ? 6.205 3.469 -18.423 1.00 88.25 138 PHE A N 1
ATOM 1101 C CA . PHE A 1 138 ? 7.628 3.528 -18.078 1.00 88.25 138 PHE A CA 1
ATOM 1102 C C . PHE A 1 138 ? 8.360 4.643 -18.841 1.00 88.25 138 PHE A C 1
ATOM 1104 O O . PHE A 1 138 ? 9.125 5.394 -18.243 1.00 88.25 138 PHE A O 1
ATOM 1111 N N . GLY A 1 139 ? 8.095 4.806 -20.138 1.00 88.50 139 GLY A N 1
ATOM 1112 C CA . GLY A 1 139 ? 8.656 5.876 -20.960 1.00 88.50 139 GLY A CA 1
ATOM 1113 C C . GLY A 1 139 ? 8.263 7.258 -20.444 1.00 88.50 139 GLY A C 1
ATOM 1114 O O . GLY A 1 139 ? 9.118 8.131 -20.311 1.00 88.50 139 GLY A O 1
ATOM 1115 N N . VAL A 1 140 ? 6.997 7.438 -20.054 1.00 88.44 140 VAL A N 1
ATOM 1116 C CA . VAL A 1 140 ? 6.531 8.678 -19.408 1.00 88.44 140 VAL A CA 1
ATOM 1117 C C . VAL A 1 140 ? 7.278 8.924 -18.098 1.00 88.44 140 VAL A C 1
ATOM 1119 O O . VAL A 1 140 ? 7.721 10.043 -17.847 1.00 88.44 140 VAL A O 1
ATOM 1122 N N . PHE A 1 141 ? 7.457 7.890 -17.272 1.00 87.38 141 PHE A N 1
ATOM 1123 C CA . PHE A 1 141 ? 8.217 7.988 -16.027 1.00 87.38 141 PHE A CA 1
ATOM 1124 C C . PHE A 1 141 ? 9.673 8.408 -16.270 1.00 87.38 141 PHE A C 1
ATOM 1126 O O . PHE A 1 141 ? 10.152 9.340 -15.623 1.00 87.38 141 PHE A O 1
ATOM 1133 N N . VAL A 1 142 ? 10.366 7.772 -17.218 1.00 86.88 142 VAL A N 1
ATOM 1134 C CA . VAL A 1 142 ? 11.752 8.116 -17.572 1.00 86.88 142 VAL A CA 1
ATOM 1135 C C . VAL A 1 142 ? 11.843 9.562 -18.052 1.00 86.88 142 VAL A C 1
ATOM 1137 O O . VAL A 1 142 ? 12.683 10.313 -17.563 1.00 86.88 142 VAL A O 1
ATOM 1140 N N . MET A 1 143 ? 10.941 9.979 -18.940 1.00 85.44 143 MET A N 1
ATOM 1141 C CA . MET A 1 143 ? 10.894 11.346 -19.460 1.00 85.44 143 MET A CA 1
ATOM 1142 C C . MET A 1 143 ? 10.601 12.381 -18.371 1.00 85.44 143 MET A C 1
ATOM 1144 O O . MET A 1 143 ? 11.260 13.418 -18.314 1.00 85.44 143 MET A O 1
ATOM 1148 N N . ALA A 1 144 ? 9.676 12.081 -17.457 1.00 84.25 144 ALA A N 1
ATOM 1149 C CA . ALA A 1 144 ? 9.411 12.923 -16.296 1.00 84.25 144 ALA A CA 1
ATOM 1150 C C . ALA A 1 144 ? 10.672 13.088 -15.432 1.00 84.25 144 ALA A C 1
ATOM 1152 O O . ALA A 1 144 ? 10.977 14.190 -14.984 1.00 84.25 144 ALA A O 1
ATOM 1153 N N . LYS A 1 145 ? 11.444 12.012 -15.232 1.00 81.69 145 LYS A N 1
ATOM 1154 C CA . LYS A 1 145 ? 12.671 12.047 -14.423 1.00 81.69 145 LYS A CA 1
ATOM 1155 C C . LYS A 1 145 ? 13.842 12.730 -15.114 1.00 81.69 145 LYS A C 1
ATOM 1157 O O . LYS A 1 145 ? 14.587 13.437 -14.442 1.00 81.69 145 LYS A O 1
ATOM 1162 N N . LEU A 1 146 ? 13.966 12.585 -16.429 1.00 79.50 146 LEU A N 1
ATOM 1163 C CA . LEU A 1 146 ? 14.912 13.355 -17.237 1.00 79.50 146 LEU A CA 1
ATOM 1164 C C . LEU A 1 146 ? 14.614 14.856 -17.170 1.00 79.50 146 LEU A C 1
ATOM 1166 O O . LEU A 1 146 ? 15.537 15.655 -17.038 1.00 79.50 146 LEU A O 1
ATOM 1170 N N . HIS A 1 147 ? 13.335 15.233 -17.214 1.00 76.69 147 HIS A N 1
ATOM 1171 C CA . HIS A 1 147 ? 12.914 16.629 -17.118 1.00 76.69 147 HIS A CA 1
ATOM 1172 C C . HIS A 1 147 ? 13.086 17.204 -15.701 1.00 76.69 147 HIS A C 1
ATOM 1174 O O . HIS A 1 147 ? 13.456 18.363 -15.535 1.00 76.69 147 HIS A O 1
ATOM 1180 N N . GLU A 1 148 ? 12.813 16.410 -14.664 1.00 76.31 148 GLU A N 1
ATOM 1181 C CA . GLU A 1 148 ? 12.912 16.843 -13.265 1.00 76.31 148 GLU A CA 1
ATOM 1182 C C . GLU A 1 148 ? 14.366 16.900 -12.762 1.00 76.31 148 GLU A C 1
ATOM 1184 O O . GLU A 1 148 ? 14.728 17.815 -12.023 1.00 76.31 148 GLU A O 1
ATOM 1189 N N . PHE A 1 149 ? 15.211 15.949 -13.176 1.00 72.38 149 PHE A N 1
ATOM 1190 C CA . PHE A 1 149 ? 16.591 15.804 -12.703 1.00 72.38 149 PHE A CA 1
ATOM 1191 C C . PHE A 1 149 ? 17.568 15.449 -13.843 1.00 72.38 149 PHE A C 1
ATOM 1193 O O . PHE A 1 149 ? 18.125 14.345 -13.847 1.00 72.38 149 PHE A O 1
ATOM 1200 N N . PRO A 1 150 ? 17.848 16.370 -14.786 1.00 71.06 150 PRO A N 1
ATOM 1201 C CA . PRO A 1 150 ? 18.700 16.074 -15.941 1.00 71.06 150 PRO A CA 1
ATOM 1202 C C . PRO A 1 150 ? 20.108 15.608 -15.534 1.00 71.06 150 PRO A C 1
ATOM 1204 O O . PRO A 1 150 ? 20.605 14.609 -16.049 1.00 71.06 150 PRO A O 1
ATOM 1207 N N . SER A 1 151 ? 20.722 16.248 -14.534 1.00 69.50 151 SER A N 1
ATOM 1208 C CA . SER A 1 151 ? 22.061 15.891 -14.038 1.00 69.50 151 SER A CA 1
ATOM 1209 C C . SER A 1 151 ? 22.131 14.492 -13.417 1.00 69.50 151 SER A C 1
ATOM 1211 O O . SER A 1 151 ? 23.108 13.772 -13.592 1.00 69.50 151 SER A O 1
ATOM 1213 N N . CYS A 1 152 ? 21.071 14.039 -12.736 1.00 63.84 152 CYS A N 1
ATOM 1214 C CA . CYS A 1 152 ? 21.088 12.741 -12.053 1.00 63.84 152 CYS A CA 1
ATOM 1215 C C . CYS A 1 152 ? 21.130 11.549 -13.016 1.00 63.84 152 CYS A C 1
ATOM 1217 O O . CYS A 1 152 ? 21.624 10.488 -12.629 1.00 63.84 152 CYS A O 1
ATOM 1219 N N . VAL A 1 153 ? 20.607 11.721 -14.233 1.00 64.38 153 VAL A N 1
ATOM 1220 C CA . VAL A 1 153 ? 20.562 10.674 -15.260 1.00 64.38 153 VAL A CA 1
ATOM 1221 C C . VAL A 1 153 ? 21.730 10.808 -16.241 1.00 64.38 153 VAL A C 1
ATOM 1223 O O . VAL A 1 153 ? 22.290 9.792 -16.646 1.00 64.38 153 VAL A O 1
ATOM 1226 N N . LEU A 1 154 ? 22.134 12.036 -16.589 1.00 66.62 154 LEU A N 1
ATOM 1227 C CA . LEU A 1 154 ? 23.190 12.295 -17.577 1.00 66.62 154 LEU A CA 1
ATOM 1228 C C . LEU A 1 154 ? 24.614 12.081 -17.031 1.00 66.62 154 LEU A C 1
ATOM 1230 O O . LEU A 1 154 ? 25.473 11.616 -17.776 1.00 66.62 154 LEU A O 1
ATOM 1234 N N . ASP A 1 155 ? 24.857 12.322 -15.737 1.00 70.75 155 ASP A N 1
ATOM 1235 C CA . ASP A 1 155 ? 26.184 12.145 -15.110 1.00 70.75 155 ASP A CA 1
ATOM 1236 C C . ASP A 1 155 ? 26.500 10.672 -14.764 1.00 70.75 155 ASP A C 1
ATOM 1238 O O . ASP A 1 155 ? 27.488 10.345 -14.095 1.00 70.75 155 ASP A O 1
ATOM 1242 N N . ALA A 1 156 ? 25.617 9.746 -15.132 1.00 67.06 156 ALA A N 1
ATOM 1243 C CA . ALA A 1 156 ? 25.738 8.327 -14.839 1.00 67.06 156 ALA A CA 1
ATOM 1244 C C . ALA A 1 156 ? 26.181 7.541 -16.085 1.00 67.06 156 ALA A C 1
ATOM 1246 O O . ALA A 1 156 ? 25.736 7.841 -17.193 1.00 67.06 156 ALA A O 1
ATOM 1247 N N . PRO A 1 157 ? 26.997 6.475 -15.936 1.00 76.00 157 PRO A N 1
ATOM 1248 C CA . PRO A 1 157 ? 27.202 5.540 -17.037 1.00 76.00 157 PRO A CA 1
ATOM 1249 C C . PRO A 1 157 ? 25.839 4.994 -17.479 1.00 76.00 157 PRO A C 1
ATOM 1251 O O . PRO A 1 157 ? 25.047 4.571 -16.635 1.00 76.00 157 PRO A O 1
ATOM 1254 N N . ARG A 1 158 ? 25.569 4.994 -18.792 1.00 77.44 158 ARG A N 1
ATOM 1255 C CA . ARG A 1 158 ? 24.241 4.696 -19.370 1.00 77.44 158 ARG A CA 1
ATOM 1256 C C . ARG A 1 158 ? 23.595 3.435 -18.789 1.00 77.44 158 ARG A C 1
ATOM 1258 O O . ARG A 1 158 ? 22.424 3.451 -18.436 1.00 77.44 158 ARG A O 1
ATOM 1265 N N . VAL A 1 159 ? 24.375 2.364 -18.635 1.00 77.38 159 VAL A N 1
ATOM 1266 C CA . VAL A 1 159 ? 23.904 1.089 -18.065 1.00 77.38 159 VAL A CA 1
ATOM 1267 C C . VAL A 1 159 ? 23.441 1.251 -16.613 1.00 77.38 159 VAL A C 1
ATOM 1269 O O . VAL A 1 159 ? 22.392 0.733 -16.243 1.00 77.38 159 VAL A O 1
ATOM 1272 N N . GLY A 1 160 ? 24.184 2.011 -15.803 1.00 76.50 160 GLY A N 1
ATOM 1273 C CA . GLY A 1 160 ? 23.812 2.305 -14.419 1.00 76.50 160 GLY A CA 1
ATOM 1274 C C . GLY A 1 160 ? 22.555 3.168 -14.328 1.00 76.50 160 GLY A C 1
ATOM 1275 O O . GLY A 1 160 ? 21.680 2.874 -13.524 1.00 76.50 160 GLY A O 1
ATOM 1276 N N . ALA A 1 161 ? 22.418 4.171 -15.201 1.00 79.31 161 ALA A N 1
ATOM 1277 C CA . ALA A 1 161 ? 21.218 5.006 -15.269 1.00 79.31 161 ALA A CA 1
ATOM 1278 C C . ALA A 1 161 ? 19.961 4.190 -15.615 1.00 79.31 161 ALA A C 1
ATOM 1280 O O . ALA A 1 161 ? 18.916 4.360 -14.991 1.00 79.31 161 ALA A O 1
ATOM 1281 N N . ILE A 1 162 ? 20.070 3.276 -16.586 1.00 80.06 162 ILE A N 1
ATOM 1282 C CA . ILE A 1 162 ? 18.972 2.385 -16.982 1.00 80.06 162 ILE A CA 1
ATOM 1283 C C . ILE A 1 162 ? 18.600 1.451 -15.828 1.00 80.06 162 ILE A C 1
ATOM 1285 O O . ILE A 1 162 ? 17.420 1.328 -15.505 1.00 80.06 162 ILE A O 1
ATOM 1289 N N . ALA A 1 163 ? 19.588 0.828 -15.180 1.00 80.56 163 ALA A N 1
ATOM 1290 C CA . ALA A 1 163 ? 19.349 -0.040 -14.029 1.00 80.56 163 ALA A CA 1
ATOM 1291 C C . ALA A 1 163 ? 18.670 0.716 -12.874 1.00 80.56 163 ALA A C 1
ATOM 1293 O O . ALA A 1 163 ? 17.716 0.210 -12.285 1.00 80.56 163 ALA A O 1
ATOM 1294 N N . ASP A 1 164 ? 19.105 1.949 -12.600 1.00 79.81 164 ASP A N 1
ATOM 1295 C CA . ASP A 1 164 ? 18.519 2.807 -11.571 1.00 79.81 164 ASP A CA 1
ATOM 1296 C C . ASP A 1 164 ? 17.059 3.181 -11.908 1.00 79.81 164 ASP A C 1
ATOM 1298 O O . ASP A 1 164 ? 16.175 3.109 -11.053 1.00 79.81 164 ASP A O 1
ATOM 1302 N N . LEU A 1 165 ? 16.759 3.529 -13.162 1.00 84.25 165 LEU A N 1
ATOM 1303 C CA . LEU A 1 165 ? 15.393 3.843 -13.601 1.00 84.25 165 LEU A CA 1
ATOM 1304 C C . LEU A 1 165 ? 14.467 2.623 -13.548 1.00 84.25 165 LEU A C 1
ATOM 1306 O O . LEU A 1 165 ? 13.323 2.747 -13.108 1.00 84.25 165 LEU A O 1
ATOM 1310 N N . LEU A 1 166 ? 14.953 1.446 -13.951 1.00 84.75 166 LEU A N 1
ATOM 1311 C CA . LEU A 1 166 ? 14.201 0.193 -13.856 1.00 84.75 166 LEU A CA 1
ATOM 1312 C C . LEU A 1 166 ? 13.910 -0.167 -12.396 1.00 84.75 166 LEU A C 1
ATOM 1314 O O . LEU A 1 166 ? 12.761 -0.439 -12.052 1.00 84.75 166 LEU A O 1
ATOM 1318 N N . ALA A 1 167 ? 14.910 -0.079 -11.517 1.00 81.38 167 ALA A N 1
ATOM 1319 C CA . ALA A 1 167 ? 14.722 -0.313 -10.089 1.00 81.38 167 ALA A CA 1
ATOM 1320 C C . ALA A 1 167 ? 13.736 0.696 -9.474 1.00 81.38 167 ALA A C 1
ATOM 1322 O O . ALA A 1 167 ? 12.854 0.321 -8.699 1.00 81.38 167 ALA A O 1
ATOM 1323 N N . ALA A 1 168 ? 13.830 1.977 -9.845 1.00 82.56 168 ALA A N 1
ATOM 1324 C CA . ALA A 1 168 ? 12.897 3.004 -9.387 1.00 82.56 168 ALA A CA 1
ATOM 1325 C C . ALA A 1 168 ? 11.458 2.726 -9.849 1.00 82.56 168 ALA A C 1
ATOM 1327 O O . ALA A 1 168 ? 10.517 2.891 -9.068 1.00 82.56 168 ALA A O 1
ATOM 1328 N N . TRP A 1 169 ? 11.285 2.264 -11.091 1.00 84.44 169 TRP A N 1
ATOM 1329 C CA . TRP A 1 169 ? 9.990 1.849 -11.618 1.00 84.44 169 TRP A CA 1
ATOM 1330 C C . TRP A 1 169 ? 9.429 0.643 -10.864 1.00 84.44 169 TRP A C 1
ATOM 1332 O O . TRP A 1 169 ? 8.262 0.653 -10.482 1.00 84.44 169 TRP A O 1
ATOM 1342 N N . GLU A 1 170 ? 10.236 -0.377 -10.574 1.00 81.31 170 GLU A N 1
ATOM 1343 C CA . GLU A 1 170 ? 9.784 -1.549 -9.817 1.00 81.31 170 GLU A CA 1
ATOM 1344 C C . GLU A 1 170 ? 9.245 -1.176 -8.430 1.00 81.31 170 GLU A C 1
ATOM 1346 O O . GLU A 1 170 ? 8.162 -1.635 -8.057 1.00 81.31 170 GLU A O 1
ATOM 1351 N N . ILE A 1 171 ? 9.940 -0.283 -7.718 1.00 79.69 171 ILE A N 1
ATOM 1352 C CA . ILE A 1 171 ? 9.601 0.163 -6.353 1.00 79.69 171 ILE A CA 1
ATOM 1353 C C . ILE A 1 171 ? 8.373 1.089 -6.320 1.00 79.69 171 ILE A C 1
ATOM 1355 O O . ILE A 1 171 ? 7.759 1.272 -5.264 1.00 79.69 171 ILE A O 1
ATOM 1359 N N . LEU A 1 172 ? 8.001 1.695 -7.449 1.00 79.50 172 LEU A N 1
ATOM 1360 C CA . LEU A 1 172 ? 6.924 2.677 -7.500 1.00 79.50 172 LEU A CA 1
ATOM 1361 C C . LEU A 1 172 ? 5.567 2.063 -7.075 1.00 79.50 172 LEU A C 1
ATOM 1363 O O . LEU A 1 172 ? 5.225 0.966 -7.530 1.00 79.50 172 LEU A O 1
ATOM 1367 N N . PRO A 1 173 ? 4.749 2.758 -6.255 1.00 76.88 173 PRO A N 1
ATOM 1368 C CA . PRO A 1 173 ? 3.405 2.293 -5.917 1.00 76.88 173 PRO A CA 1
ATOM 1369 C C . PRO A 1 173 ? 2.521 2.076 -7.159 1.00 76.88 173 PRO A C 1
ATOM 1371 O O . PRO A 1 173 ? 2.624 2.859 -8.110 1.00 76.88 173 PRO A O 1
ATOM 1374 N N . PRO A 1 174 ? 1.604 1.086 -7.146 1.00 77.88 174 PRO A N 1
ATOM 1375 C CA . PRO A 1 174 ? 0.767 0.754 -8.303 1.00 77.88 174 PRO A CA 1
ATOM 1376 C C . PRO A 1 174 ? -0.068 1.946 -8.788 1.00 77.88 174 PRO A C 1
ATOM 1378 O O . PRO A 1 174 ? -0.048 2.249 -9.975 1.00 77.88 174 PRO A O 1
ATOM 1381 N N . PHE A 1 175 ? -0.661 2.721 -7.873 1.00 79.25 175 PHE A N 1
ATOM 1382 C CA . PHE A 1 175 ? -1.453 3.906 -8.229 1.00 79.25 175 PHE A CA 1
ATOM 1383 C C . PHE A 1 175 ? -0.656 4.971 -9.006 1.00 79.25 175 PHE A C 1
ATOM 1385 O O . PHE A 1 175 ? -1.225 5.733 -9.783 1.00 79.25 175 PHE A O 1
ATOM 1392 N N . LYS A 1 176 ? 0.668 5.069 -8.799 1.00 80.44 176 LYS A N 1
ATOM 1393 C CA . LYS A 1 176 ? 1.514 5.991 -9.574 1.00 80.44 176 LYS A CA 1
ATOM 1394 C C . LYS A 1 176 ? 1.813 5.426 -10.960 1.00 80.44 176 LYS A C 1
ATOM 1396 O O . LYS A 1 176 ? 1.817 6.188 -11.920 1.00 80.44 176 LYS A O 1
ATOM 1401 N N . LYS A 1 177 ? 2.033 4.110 -11.067 1.00 85.12 177 LYS A N 1
ATOM 1402 C CA . LYS A 1 177 ? 2.219 3.421 -12.356 1.00 85.12 177 LYS A CA 1
ATOM 1403 C C . LYS A 1 177 ? 0.990 3.591 -13.244 1.00 85.12 177 LYS A C 1
ATOM 1405 O O . LYS A 1 177 ? 1.139 3.965 -14.398 1.00 85.12 177 LYS A O 1
ATOM 1410 N N . GLU A 1 178 ? -0.201 3.420 -12.673 1.00 87.12 178 GLU A N 1
ATOM 1411 C CA . GLU A 1 178 ? -1.482 3.635 -13.358 1.00 87.12 178 GLU A CA 1
ATOM 1412 C C . GLU A 1 178 ? -1.615 5.060 -13.908 1.00 87.12 178 GLU A C 1
ATOM 1414 O O . GLU A 1 178 ? -2.031 5.238 -15.045 1.00 87.12 178 GLU A O 1
ATOM 1419 N N . ARG A 1 179 ? -1.196 6.086 -13.155 1.00 85.62 179 ARG A N 1
ATOM 1420 C CA . ARG A 1 179 ? -1.211 7.477 -13.645 1.00 85.62 179 ARG A CA 1
ATOM 1421 C C . ARG A 1 179 ? -0.277 7.702 -14.832 1.00 85.62 179 ARG A C 1
ATOM 1423 O O . ARG A 1 179 ? -0.643 8.415 -15.761 1.00 85.62 179 ARG A O 1
ATOM 1430 N N . TYR A 1 180 ? 0.921 7.121 -14.800 1.00 88.81 180 TYR A N 1
ATOM 1431 C CA . TYR A 1 180 ? 1.842 7.212 -15.933 1.00 88.81 180 TYR A CA 1
ATOM 1432 C C . TYR A 1 180 ? 1.313 6.465 -17.159 1.00 88.81 180 TYR A C 1
ATOM 1434 O O . TYR A 1 180 ? 1.470 6.954 -18.274 1.00 88.81 180 TYR A O 1
ATOM 1442 N N . GLU A 1 181 ? 0.662 5.319 -16.956 1.00 90.44 181 GLU A N 1
ATOM 1443 C CA . GLU A 1 181 ? 0.035 4.558 -18.037 1.00 90.44 181 GLU A CA 1
ATOM 1444 C C . GLU A 1 181 ? -1.156 5.313 -18.644 1.00 90.44 181 GLU A C 1
ATOM 1446 O O . GLU A 1 181 ? -1.221 5.458 -19.859 1.00 90.44 181 GLU A O 1
ATOM 1451 N N . ALA A 1 182 ? -2.020 5.907 -17.817 1.00 88.62 182 ALA A N 1
ATOM 1452 C CA . ALA A 1 182 ? -3.129 6.746 -18.279 1.00 88.62 182 ALA A CA 1
ATOM 1453 C C . ALA A 1 182 ? -2.637 7.968 -19.075 1.00 88.62 182 ALA A C 1
ATOM 1455 O O . ALA A 1 182 ? -3.237 8.366 -20.073 1.00 88.62 182 ALA A O 1
ATOM 1456 N N . TYR A 1 183 ? -1.504 8.558 -18.681 1.00 87.69 183 TYR A N 1
ATOM 1457 C CA . TYR A 1 183 ? -0.887 9.615 -19.477 1.00 87.69 183 TYR A CA 1
ATOM 1458 C C . TYR A 1 183 ? -0.351 9.082 -20.815 1.00 87.69 183 TYR A C 1
ATOM 1460 O O . TYR A 1 183 ? -0.568 9.709 -21.851 1.00 87.69 183 TYR A O 1
ATOM 1468 N N . ALA A 1 184 ? 0.295 7.913 -20.827 1.00 88.50 184 ALA A N 1
ATOM 1469 C CA . ALA A 1 184 ? 0.742 7.270 -22.062 1.00 88.50 184 ALA A CA 1
ATOM 1470 C C . ALA A 1 184 ? -0.429 6.948 -23.011 1.00 88.50 184 ALA A C 1
ATOM 1472 O O . ALA A 1 184 ? -0.303 7.124 -24.219 1.00 88.50 184 ALA A O 1
ATOM 1473 N N . GLU A 1 185 ? -1.579 6.521 -22.483 1.00 88.44 185 GLU A N 1
ATOM 1474 C CA . GLU A 1 185 ? -2.837 6.386 -23.236 1.00 88.44 185 GLU A CA 1
ATOM 1475 C C . GLU A 1 185 ? -3.260 7.720 -23.855 1.00 88.44 185 GLU A C 1
ATOM 1477 O O . GLU A 1 185 ? -3.431 7.794 -25.068 1.00 88.44 185 GLU A O 1
ATOM 1482 N N . SER A 1 186 ? -3.286 8.804 -23.076 1.00 86.12 186 SER A N 1
ATOM 1483 C CA . SER A 1 186 ? -3.669 10.120 -23.606 1.00 86.12 186 SER A CA 1
ATOM 1484 C C . SER A 1 186 ? -2.760 10.612 -24.745 1.00 86.12 186 SER A C 1
ATOM 1486 O O . SER A 1 186 ? -3.241 11.192 -25.715 1.00 86.12 186 SER A O 1
ATOM 1488 N N . VAL A 1 187 ? -1.450 10.342 -24.683 1.00 84.00 187 VAL A N 1
ATOM 1489 C CA . VAL A 1 187 ? -0.498 10.707 -25.750 1.00 84.00 187 VAL A CA 1
ATOM 1490 C C . VAL A 1 187 ? -0.739 9.875 -27.017 1.00 84.00 187 VAL A C 1
ATOM 1492 O O . VAL A 1 187 ? -0.650 10.398 -28.135 1.00 84.00 187 VAL A O 1
ATOM 1495 N N . ARG A 1 188 ? -1.087 8.592 -26.859 1.00 85.25 188 ARG A N 1
ATOM 1496 C CA . ARG A 1 188 ? -1.466 7.712 -27.974 1.00 85.25 188 ARG A CA 1
ATOM 1497 C C . ARG A 1 188 ? -2.756 8.193 -28.643 1.00 85.25 188 ARG A C 1
ATOM 1499 O O . ARG A 1 188 ? -2.788 8.295 -29.870 1.00 85.25 188 ARG A O 1
ATOM 1506 N N . ASP A 1 189 ? -3.753 8.578 -27.851 1.00 81.31 189 ASP A N 1
ATOM 1507 C CA . ASP A 1 189 ? -5.070 9.012 -28.331 1.00 81.31 189 ASP A CA 1
ATOM 1508 C C . ASP A 1 189 ? -5.042 10.381 -29.032 1.00 81.31 189 ASP A C 1
ATOM 1510 O O . ASP A 1 189 ? -5.690 10.586 -30.059 1.00 81.31 189 ASP A O 1
ATOM 1514 N N . VAL A 1 190 ? -4.237 11.330 -28.539 1.00 73.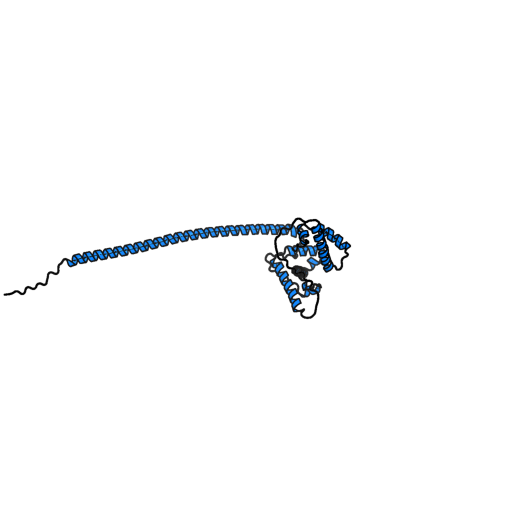56 190 VAL A N 1
ATOM 1515 C CA . VAL A 1 190 ? -4.054 12.635 -29.209 1.00 73.56 190 VAL A CA 1
ATOM 1516 C C . VAL A 1 190 ? -3.464 12.456 -30.614 1.00 73.56 190 VAL A C 1
ATOM 1518 O O . VAL A 1 190 ? -3.803 13.193 -31.546 1.00 73.56 190 VAL A O 1
ATOM 1521 N N . THR A 1 191 ? -2.612 11.448 -30.799 1.00 62.31 191 THR A N 1
ATOM 1522 C CA . THR A 1 191 ? -2.000 11.173 -32.102 1.00 62.31 191 THR A CA 1
ATOM 1523 C C . THR A 1 191 ? -2.986 10.521 -33.068 1.00 62.31 191 THR A C 1
ATOM 1525 O O . THR A 1 191 ? -3.023 10.898 -34.239 1.00 62.31 191 THR A O 1
ATOM 1528 N N . THR A 1 192 ? -3.825 9.591 -32.607 1.00 58.12 192 THR A N 1
ATOM 1529 C CA . THR A 1 192 ? -4.861 8.988 -33.462 1.00 58.12 192 THR A CA 1
ATOM 1530 C C . THR A 1 192 ? -5.927 10.004 -33.874 1.00 58.12 192 THR A C 1
ATOM 1532 O O . THR A 1 192 ? -6.381 9.952 -35.013 1.00 58.12 192 THR A O 1
ATOM 1535 N N . ALA A 1 193 ? -6.259 10.983 -33.024 1.00 55.09 193 ALA A N 1
ATOM 1536 C CA . ALA A 1 193 ? -7.170 12.073 -33.386 1.00 55.09 193 ALA A CA 1
ATOM 1537 C C . ALA A 1 193 ? -6.574 13.046 -34.428 1.00 55.09 193 ALA A C 1
ATOM 1539 O O . ALA A 1 193 ? -7.273 13.488 -35.341 1.00 55.09 193 ALA A O 1
ATOM 1540 N N . THR A 1 194 ? -5.276 13.354 -34.330 1.00 51.94 194 THR A N 1
ATOM 1541 C CA . THR A 1 194 ? -4.591 14.292 -35.246 1.00 51.94 194 THR A CA 1
ATOM 1542 C C . THR A 1 194 ? -4.192 13.626 -36.573 1.00 51.94 194 THR A C 1
ATOM 1544 O O . THR A 1 194 ? -4.110 14.283 -37.606 1.00 51.94 194 THR A O 1
ATOM 1547 N N . GLY A 1 195 ? -3.984 12.307 -36.570 1.00 41.47 195 GLY A N 1
ATOM 1548 C CA . GLY A 1 195 ? -3.527 11.507 -37.711 1.00 41.47 195 GLY A CA 1
ATOM 1549 C C . GLY A 1 195 ? -4.614 11.052 -38.688 1.00 41.47 195 GLY A C 1
ATOM 1550 O O . GLY A 1 195 ? -4.362 10.147 -39.483 1.00 41.47 195 GLY A O 1
ATOM 1551 N N . THR A 1 196 ? -5.804 11.661 -38.688 1.00 34.47 196 THR A N 1
ATOM 1552 C CA . THR A 1 196 ? -6.849 11.366 -39.689 1.00 34.47 196 THR A CA 1
ATOM 1553 C C . THR A 1 196 ? -6.550 12.039 -41.040 1.00 34.47 196 THR A C 1
ATOM 1555 O O . THR A 1 196 ? -7.397 12.708 -41.617 1.00 34.47 196 THR A O 1
ATOM 1558 N N . ALA A 1 197 ? -5.325 11.900 -41.548 1.00 31.75 197 ALA A N 1
ATOM 1559 C CA . ALA A 1 197 ? -4.960 12.188 -42.931 1.00 31.75 197 ALA A CA 1
ATOM 1560 C C . ALA A 1 197 ? -3.630 11.488 -43.254 1.00 31.75 197 ALA A C 1
ATOM 1562 O O . ALA A 1 197 ? -2.577 11.902 -42.779 1.00 31.75 197 ALA A O 1
ATOM 1563 N N . SER A 1 198 ? -3.695 10.488 -44.138 1.00 30.64 198 SER A N 1
ATOM 1564 C CA . SER A 1 198 ? -2.573 9.690 -44.674 1.00 30.64 198 SER A CA 1
ATOM 1565 C C . SER A 1 198 ? -1.996 8.652 -43.700 1.00 30.64 198 SER A C 1
ATOM 1567 O O . SER A 1 198 ? -1.640 8.970 -42.580 1.00 30.64 198 SER A O 1
ATOM 1569 N N . SER A 1 199 ? -1.756 7.389 -44.025 1.00 30.58 199 SER A N 1
ATOM 1570 C CA . SER A 1 199 ? -2.104 6.503 -45.133 1.00 30.58 199 SER A CA 1
ATOM 1571 C C . SER A 1 199 ? -1.409 5.180 -44.788 1.00 30.58 199 SER A C 1
ATOM 1573 O O . SER A 1 199 ? -0.209 5.180 -44.540 1.00 30.58 199 SER A O 1
ATOM 1575 N N . SER A 1 200 ? -2.168 4.080 -44.797 1.00 28.20 200 SER A N 1
ATOM 1576 C CA . SER A 1 200 ? -1.751 2.725 -45.204 1.00 28.20 200 SER A CA 1
ATOM 1577 C C . SER A 1 200 ? -0.430 2.126 -44.681 1.00 28.20 200 SER A C 1
ATOM 1579 O O . SER A 1 200 ? 0.648 2.433 -45.176 1.00 28.20 200 SER A O 1
ATOM 1581 N N . GLY A 1 201 ? -0.573 1.056 -43.886 1.00 26.28 201 GLY A N 1
ATOM 1582 C CA . GLY A 1 201 ? 0.149 -0.192 -44.169 1.00 26.28 201 GLY A CA 1
ATOM 1583 C C . GLY A 1 201 ? 1.145 -0.680 -43.118 1.00 26.28 201 GLY A C 1
ATOM 1584 O O . GLY A 1 201 ? 2.338 -0.463 -43.258 1.00 26.28 201 GLY A O 1
ATOM 1585 N N . SER A 1 202 ? 0.666 -1.430 -42.122 1.00 28.42 202 SER A N 1
ATOM 1586 C CA . SER A 1 202 ? 1.142 -2.791 -41.793 1.00 28.42 202 SER A CA 1
ATOM 1587 C C . SER A 1 202 ? 0.611 -3.194 -40.415 1.00 28.42 202 SER A C 1
ATOM 1589 O O . SER A 1 202 ? 1.283 -3.114 -39.388 1.00 28.42 202 SER A O 1
ATOM 1591 N N . SER A 1 203 ? -0.650 -3.620 -40.389 1.00 27.56 203 SER A N 1
ATOM 1592 C CA . SER A 1 203 ? -1.226 -4.329 -39.252 1.00 27.56 203 SER A CA 1
ATOM 1593 C C . SER A 1 203 ? -0.672 -5.753 -39.223 1.00 27.56 203 SER A C 1
ATOM 1595 O O . SER A 1 203 ? -1.285 -6.674 -39.756 1.00 27.56 203 SER A O 1
ATOM 1597 N N . THR A 1 204 ? 0.469 -5.974 -38.576 1.00 29.50 204 THR A N 1
ATOM 1598 C CA . THR A 1 204 ? 0.781 -7.311 -38.053 1.00 29.50 204 THR A CA 1
ATOM 1599 C C . THR A 1 204 ? 0.292 -7.399 -36.618 1.00 29.50 204 THR A C 1
ATOM 1601 O O . THR A 1 204 ? 1.012 -7.098 -35.670 1.00 29.50 204 THR A O 1
ATOM 1604 N N . ASN A 1 205 ? -0.976 -7.797 -36.505 1.00 27.31 205 ASN A N 1
ATOM 1605 C CA . ASN A 1 205 ? -1.641 -8.253 -35.290 1.00 27.31 205 ASN A CA 1
ATOM 1606 C C . ASN A 1 205 ? -0.724 -9.148 -34.440 1.00 27.31 205 ASN A C 1
ATOM 1608 O O . ASN A 1 205 ? -0.313 -10.223 -34.876 1.00 27.31 205 ASN A O 1
ATOM 1612 N N . CYS A 1 206 ? -0.486 -8.745 -33.194 1.00 29.42 206 CYS A N 1
ATOM 1613 C CA . CYS A 1 206 ? -0.032 -9.628 -32.119 1.00 29.42 206 CYS A CA 1
ATOM 1614 C C . CYS A 1 206 ? -0.966 -9.485 -30.905 1.00 29.42 206 CYS A C 1
ATOM 1616 O O . CYS A 1 206 ? -0.541 -9.406 -29.759 1.00 29.42 206 CYS A O 1
ATOM 1618 N N . GLU A 1 207 ? -2.270 -9.487 -31.163 1.00 26.31 207 GLU A N 1
ATOM 1619 C CA . GLU A 1 207 ? -3.276 -9.855 -30.173 1.00 26.31 207 GLU A CA 1
ATOM 1620 C C . GLU A 1 207 ? -3.944 -11.144 -30.642 1.00 26.31 207 GLU A C 1
ATOM 1622 O O . GLU A 1 207 ? -4.982 -11.146 -31.296 1.00 26.31 207 GLU A O 1
ATOM 1627 N N . GLN A 1 208 ? -3.339 -12.282 -30.307 1.00 28.94 208 GLN A N 1
ATOM 1628 C CA . GLN A 1 208 ? -4.099 -13.522 -30.223 1.00 28.94 208 GLN A CA 1
ATOM 1629 C C . GLN A 1 208 ? -4.309 -13.856 -28.753 1.00 28.94 208 GLN A C 1
ATOM 1631 O O . GLN A 1 208 ? -3.504 -14.519 -28.097 1.00 28.94 208 GLN A O 1
ATOM 1636 N N . ARG A 1 209 ? -5.462 -13.379 -28.268 1.00 28.11 209 ARG A N 1
ATOM 1637 C CA . ARG A 1 209 ? -6.291 -14.050 -27.266 1.00 28.11 209 ARG A CA 1
ATOM 1638 C C . ARG A 1 209 ? -6.088 -15.564 -27.350 1.00 28.11 209 ARG A C 1
ATOM 1640 O O . ARG A 1 209 ? -6.496 -16.187 -28.322 1.00 28.11 209 ARG A O 1
ATOM 1647 N N . THR A 1 210 ? -5.562 -16.170 -26.294 1.00 31.36 210 THR A N 1
ATOM 1648 C CA . THR A 1 210 ? -5.987 -17.523 -25.924 1.00 31.36 210 THR A CA 1
ATOM 1649 C C . THR A 1 210 ? -6.266 -17.532 -24.436 1.00 31.36 210 THR A C 1
ATOM 1651 O O . THR A 1 210 ? -5.354 -17.501 -23.606 1.00 31.36 210 THR A O 1
ATOM 1654 N N . ALA A 1 211 ? -7.569 -17.503 -24.165 1.00 28.23 211 ALA A N 1
ATOM 1655 C CA . ALA A 1 211 ? -8.206 -17.685 -22.879 1.00 28.23 211 ALA A CA 1
ATOM 1656 C C . ALA A 1 211 ? -7.753 -18.986 -22.199 1.00 28.23 211 ALA A C 1
ATOM 1658 O O . ALA A 1 211 ? -7.111 -19.845 -22.807 1.00 28.23 211 ALA A O 1
ATOM 1659 N N . GLY A 1 212 ? -8.052 -19.058 -20.904 1.00 26.42 212 GLY A N 1
ATOM 1660 C CA . GLY A 1 212 ? -7.530 -20.048 -19.979 1.00 26.42 212 GLY A CA 1
ATOM 1661 C C . GLY A 1 212 ? -7.816 -21.503 -20.332 1.00 26.42 212 GLY A C 1
ATOM 1662 O O . GLY A 1 212 ? -8.678 -21.824 -21.139 1.00 26.42 212 GLY A O 1
ATOM 1663 N N . VAL A 1 213 ? -7.040 -22.361 -19.681 1.00 32.19 213 VAL A N 1
ATOM 1664 C CA . VAL A 1 213 ? -7.475 -23.489 -18.848 1.00 32.19 213 VAL A CA 1
ATOM 1665 C C . VAL A 1 213 ? -6.189 -24.012 -18.204 1.00 32.19 213 VAL A C 1
ATOM 1667 O O . VAL A 1 213 ? -5.209 -24.297 -18.894 1.00 32.19 213 VAL A O 1
ATOM 1670 N N . GLU A 1 214 ? -6.173 -24.059 -16.872 1.00 30.05 214 GLU A N 1
ATOM 1671 C CA . GLU A 1 214 ? -5.178 -24.800 -16.097 1.00 30.05 214 GLU A CA 1
ATOM 1672 C C . GLU A 1 214 ? -5.267 -26.273 -16.505 1.00 30.05 214 GLU A C 1
ATOM 1674 O O . GLU A 1 214 ? -6.267 -26.943 -16.263 1.00 30.05 214 GLU A O 1
ATOM 1679 N N . GLY A 1 215 ? -4.239 -26.762 -17.190 1.00 29.02 215 GLY A N 1
ATOM 1680 C CA . GLY A 1 215 ? -4.139 -28.144 -17.627 1.00 29.02 215 GLY A CA 1
ATOM 1681 C C . GLY A 1 215 ? -2.684 -28.570 -17.568 1.00 29.02 215 GLY A C 1
ATOM 1682 O O . GLY A 1 215 ? -1.831 -27.963 -18.211 1.00 29.02 215 GLY A O 1
ATOM 1683 N N . ASP A 1 216 ? -2.441 -29.576 -16.739 1.00 38.22 216 ASP A N 1
ATOM 1684 C CA . ASP A 1 216 ? -1.162 -30.137 -16.321 1.00 38.22 216 ASP A CA 1
ATOM 1685 C C . ASP A 1 216 ? -0.147 -30.263 -17.475 1.00 38.22 216 ASP A C 1
ATOM 1687 O O . ASP A 1 216 ? -0.283 -31.080 -18.391 1.00 38.22 216 ASP A O 1
ATOM 1691 N N . ALA A 1 217 ? 0.858 -29.382 -17.469 1.00 44.91 217 ALA A N 1
ATOM 1692 C CA . ALA A 1 217 ? 1.913 -29.347 -18.472 1.00 44.91 217 ALA A CA 1
ATOM 1693 C C . ALA A 1 217 ? 2.881 -30.505 -18.211 1.00 44.91 217 ALA A C 1
ATOM 1695 O O . ALA A 1 217 ? 3.823 -30.377 -17.425 1.00 44.91 217 ALA A O 1
ATOM 1696 N N . GLY A 1 218 ? 2.609 -31.624 -18.885 1.00 40.88 218 GLY A N 1
ATOM 1697 C CA . GLY A 1 218 ? 3.431 -32.826 -18.888 1.00 40.88 218 GLY A CA 1
ATOM 1698 C C . GLY A 1 218 ? 4.922 -32.533 -19.067 1.00 40.88 218 GLY A C 1
ATOM 1699 O O . GLY A 1 218 ? 5.333 -31.594 -19.755 1.00 40.88 218 GLY A O 1
ATOM 1700 N N . THR A 1 219 ? 5.719 -33.351 -18.390 1.00 44.41 219 THR A N 1
ATOM 1701 C CA . THR A 1 219 ? 7.179 -33.322 -18.307 1.00 44.41 219 THR A CA 1
ATOM 1702 C C . THR A 1 219 ? 7.827 -33.040 -19.674 1.00 44.41 219 THR A C 1
ATOM 1704 O O . THR A 1 219 ? 7.446 -33.670 -20.663 1.00 44.41 219 THR A O 1
ATOM 1707 N N . PRO A 1 220 ? 8.786 -32.098 -19.768 1.00 47.25 220 PRO A N 1
ATOM 1708 C CA . PRO A 1 220 ? 9.408 -31.732 -21.037 1.00 47.25 220 PRO A CA 1
ATOM 1709 C C . PR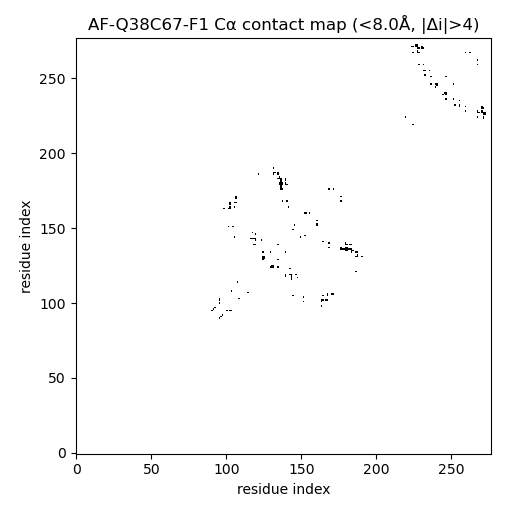O A 1 220 ? 10.159 -32.930 -21.632 1.00 47.25 220 PRO A C 1
ATOM 1711 O O . PRO A 1 220 ? 11.140 -33.397 -21.065 1.00 47.25 220 PRO A O 1
ATOM 1714 N N . THR A 1 221 ? 9.701 -33.429 -22.778 1.00 56.34 221 THR A N 1
ATOM 1715 C CA . THR A 1 221 ? 10.510 -34.282 -23.655 1.00 56.34 221 THR A CA 1
ATOM 1716 C C . THR A 1 221 ? 11.519 -33.420 -24.419 1.00 56.34 221 THR A C 1
ATOM 1718 O O . THR A 1 221 ? 11.246 -32.254 -24.714 1.00 56.34 221 THR A O 1
ATOM 1721 N N . ASN A 1 222 ? 12.675 -33.990 -24.775 1.00 65.25 222 ASN A N 1
ATOM 1722 C CA . ASN A 1 222 ? 13.763 -33.277 -25.466 1.00 65.25 222 ASN A CA 1
ATOM 1723 C C . ASN A 1 222 ? 13.302 -32.582 -26.768 1.00 65.25 222 ASN A C 1
ATOM 1725 O O . ASN A 1 222 ? 13.765 -31.488 -27.089 1.00 65.25 222 ASN A O 1
ATOM 1729 N N . GLU A 1 223 ? 12.340 -33.169 -27.488 1.00 64.62 223 GLU A N 1
ATOM 1730 C CA . GLU A 1 223 ? 11.761 -32.593 -28.713 1.00 64.62 223 GLU A CA 1
ATOM 1731 C C . GLU A 1 223 ? 11.025 -31.264 -28.459 1.00 64.62 223 GLU A C 1
ATOM 1733 O O . GLU A 1 223 ? 11.103 -30.331 -29.263 1.00 64.62 223 GLU A O 1
ATOM 1738 N N . ASN A 1 224 ? 10.359 -31.138 -27.307 1.00 78.44 224 ASN A N 1
ATOM 1739 C CA . ASN A 1 224 ? 9.641 -29.924 -26.924 1.00 78.44 224 ASN A CA 1
ATOM 1740 C C . ASN A 1 224 ? 10.603 -28.784 -26.557 1.00 78.44 224 ASN A C 1
ATOM 1742 O O . ASN A 1 224 ? 10.313 -27.620 -26.845 1.00 78.44 224 ASN A O 1
ATOM 1746 N N . GLU A 1 225 ? 11.751 -29.099 -25.948 1.00 81.75 225 GLU A N 1
ATOM 1747 C CA . GLU A 1 225 ? 12.761 -28.089 -25.614 1.00 81.75 225 GLU A CA 1
ATOM 1748 C C . GLU A 1 225 ? 13.413 -27.512 -26.876 1.00 81.75 225 GLU A C 1
ATOM 1750 O O . GLU A 1 225 ? 13.556 -26.294 -26.978 1.00 81.75 225 GLU A O 1
ATOM 1755 N N . ALA A 1 226 ? 13.710 -28.347 -27.879 1.00 83.50 226 ALA A N 1
ATOM 1756 C CA . ALA A 1 226 ? 14.243 -27.883 -29.161 1.00 83.50 226 ALA A CA 1
ATOM 1757 C C . ALA A 1 226 ? 13.277 -26.917 -29.877 1.00 83.50 226 ALA A C 1
ATOM 1759 O O . ALA A 1 226 ? 13.693 -25.870 -30.384 1.00 83.50 226 ALA A O 1
ATOM 1760 N N . ALA A 1 227 ? 11.972 -27.216 -29.864 1.00 84.19 227 ALA A N 1
ATOM 1761 C CA . ALA A 1 227 ? 10.950 -26.333 -30.428 1.00 84.19 227 ALA A CA 1
ATOM 1762 C C . ALA A 1 227 ? 10.835 -25.002 -29.661 1.00 84.19 227 ALA A C 1
ATOM 1764 O O . ALA A 1 227 ? 10.736 -23.933 -30.275 1.00 84.19 227 ALA A O 1
ATOM 1765 N N . ALA A 1 228 ? 10.884 -25.053 -28.326 1.00 86.44 228 ALA A N 1
ATOM 1766 C CA . ALA A 1 228 ? 10.860 -23.869 -27.472 1.00 86.44 228 ALA A CA 1
ATOM 1767 C C . ALA A 1 228 ? 12.091 -22.979 -27.704 1.00 86.44 228 ALA A C 1
ATOM 1769 O O . ALA A 1 228 ? 11.950 -21.769 -27.892 1.00 86.44 228 ALA A O 1
ATOM 1770 N N . TYR A 1 229 ? 13.280 -23.579 -27.789 1.00 89.12 229 TYR A N 1
ATOM 1771 C CA . TYR A 1 229 ? 14.516 -22.871 -28.108 1.00 89.12 229 TYR A CA 1
ATOM 1772 C C . TYR A 1 229 ? 14.445 -22.209 -29.490 1.00 89.12 229 TYR A C 1
ATOM 1774 O O . TYR A 1 229 ? 14.726 -21.019 -29.626 1.00 89.12 229 TYR A O 1
ATOM 1782 N N . GLY A 1 230 ? 13.963 -22.923 -30.513 1.00 88.25 230 GLY A N 1
ATOM 1783 C CA . GLY A 1 230 ? 13.769 -22.349 -31.848 1.00 88.25 230 GLY A CA 1
ATOM 1784 C C . GLY A 1 230 ? 12.819 -21.143 -31.855 1.00 88.25 230 GLY A C 1
ATOM 1785 O O . GLY A 1 230 ? 13.032 -20.176 -32.594 1.00 88.25 230 GLY A O 1
ATOM 1786 N N . ARG A 1 231 ? 11.787 -21.155 -31.001 1.00 89.00 231 ARG A N 1
ATOM 1787 C CA . ARG A 1 231 ? 10.873 -20.017 -30.829 1.00 89.00 231 ARG A CA 1
ATOM 1788 C C . ARG A 1 231 ? 11.546 -18.849 -30.114 1.00 89.00 231 ARG A C 1
ATOM 1790 O O . ARG A 1 231 ? 11.407 -17.718 -30.574 1.00 89.00 231 ARG A O 1
ATOM 1797 N N . PHE A 1 232 ? 12.294 -19.121 -29.049 1.00 91.94 232 PHE A N 1
ATOM 1798 C CA . PHE A 1 232 ? 13.095 -18.128 -28.337 1.00 91.94 232 PHE A CA 1
ATOM 1799 C C . PHE A 1 232 ? 14.084 -17.422 -29.271 1.00 91.94 232 PHE A C 1
ATOM 1801 O O . PHE A 1 232 ? 14.062 -16.197 -29.364 1.00 91.94 232 PHE A O 1
ATOM 1808 N N . VAL A 1 233 ? 14.864 -18.180 -30.050 1.00 91.81 233 VAL A N 1
ATOM 1809 C CA . VAL A 1 233 ? 15.827 -17.640 -31.023 1.00 91.81 233 VAL A CA 1
ATOM 1810 C C . VAL A 1 233 ? 15.128 -16.739 -32.041 1.00 91.81 233 VAL A C 1
ATOM 1812 O O . VAL A 1 233 ? 15.624 -15.659 -32.348 1.00 91.81 233 VAL A O 1
ATOM 1815 N N . ARG A 1 234 ? 13.961 -17.141 -32.557 1.00 88.31 234 ARG A N 1
ATOM 1816 C CA . ARG A 1 234 ? 13.213 -16.353 -33.549 1.00 88.31 234 ARG A CA 1
ATOM 1817 C C . ARG A 1 234 ? 12.629 -15.068 -32.959 1.00 88.31 234 ARG A C 1
ATOM 1819 O O . ARG A 1 234 ? 12.721 -14.016 -33.585 1.00 88.31 234 ARG A O 1
ATOM 1826 N N . CYS A 1 235 ? 11.995 -15.157 -31.791 1.00 88.62 235 CYS A N 1
ATOM 1827 C CA . CYS A 1 235 ? 11.363 -14.015 -31.131 1.00 88.62 235 CYS A CA 1
ATOM 1828 C C . CYS A 1 235 ? 12.405 -13.019 -30.615 1.00 88.62 235 CYS A C 1
ATOM 1830 O O . CYS A 1 235 ? 12.283 -11.829 -30.895 1.00 88.62 235 CYS A O 1
ATOM 1832 N N . GLY A 1 236 ? 13.449 -13.510 -29.944 1.00 87.69 236 GLY A N 1
ATOM 1833 C CA . GLY A 1 236 ? 14.539 -12.683 -29.434 1.00 87.69 236 GLY A CA 1
ATOM 1834 C C . GLY A 1 236 ? 15.293 -11.971 -30.554 1.00 87.69 236 GLY A C 1
ATOM 1835 O O . GLY A 1 236 ? 15.540 -10.774 -30.447 1.00 87.69 236 GLY A O 1
ATOM 1836 N N . ARG A 1 237 ? 15.544 -12.649 -31.687 1.00 88.19 237 ARG A N 1
ATOM 1837 C CA . ARG A 1 237 ? 16.162 -12.013 -32.860 1.00 88.19 237 ARG A CA 1
ATOM 1838 C C . ARG A 1 237 ? 15.337 -10.844 -33.375 1.00 88.19 237 ARG A C 1
ATOM 1840 O O . ARG A 1 237 ? 15.880 -9.768 -33.569 1.00 88.19 237 ARG A O 1
ATOM 1847 N N . ARG A 1 238 ? 14.032 -11.046 -33.575 1.00 87.44 238 ARG A N 1
ATOM 1848 C CA . ARG A 1 238 ? 13.134 -9.991 -34.072 1.00 87.44 238 ARG A CA 1
ATOM 1849 C C . ARG A 1 238 ? 13.085 -8.793 -33.127 1.00 87.44 238 ARG A C 1
ATOM 1851 O O . ARG A 1 238 ? 13.059 -7.664 -33.594 1.00 87.44 238 ARG A O 1
ATOM 1858 N N . GLN A 1 239 ? 13.079 -9.038 -31.817 1.00 87.25 239 GLN A N 1
ATOM 1859 C CA . GLN A 1 239 ? 13.125 -7.971 -30.814 1.00 87.25 239 GLN A CA 1
ATOM 1860 C C . GLN A 1 239 ? 14.446 -7.201 -30.868 1.00 87.25 239 GLN A C 1
ATOM 1862 O O . GLN A 1 239 ? 14.438 -5.976 -30.828 1.00 87.25 239 GLN A O 1
ATOM 1867 N N . LEU A 1 240 ? 15.570 -7.906 -31.002 1.00 83.12 240 LEU A N 1
ATOM 1868 C CA . LEU A 1 240 ? 16.887 -7.287 -31.109 1.00 83.12 240 LEU A CA 1
ATOM 1869 C C . LEU A 1 240 ? 17.025 -6.481 -32.409 1.00 83.12 240 LEU A C 1
ATOM 1871 O O . LEU A 1 240 ? 17.494 -5.346 -32.380 1.00 83.12 240 LEU A O 1
ATOM 1875 N N . GLU A 1 241 ? 16.560 -7.037 -33.530 1.00 88.94 241 GLU A N 1
ATOM 1876 C CA . GLU A 1 241 ? 16.592 -6.382 -34.841 1.00 88.94 241 GLU A CA 1
ATOM 1877 C C . GLU A 1 241 ? 15.694 -5.142 -34.901 1.00 88.94 241 GLU A C 1
ATOM 1879 O O . GLU A 1 241 ? 16.049 -4.165 -35.555 1.00 88.94 241 GLU A O 1
ATOM 1884 N N . ALA A 1 242 ? 14.572 -5.138 -34.175 1.00 82.81 242 ALA A N 1
ATOM 1885 C CA . ALA A 1 242 ? 13.701 -3.970 -34.072 1.00 82.81 242 ALA A CA 1
ATOM 1886 C C . ALA A 1 242 ? 14.362 -2.784 -33.346 1.00 82.81 242 ALA A C 1
ATOM 1888 O O . ALA A 1 242 ? 13.986 -1.641 -33.588 1.00 82.81 242 ALA A O 1
ATOM 1889 N N . VAL A 1 243 ? 15.330 -3.043 -32.460 1.00 83.50 243 VAL A N 1
ATOM 1890 C CA . VAL A 1 243 ? 15.995 -2.005 -31.654 1.00 83.50 243 VAL A CA 1
ATOM 1891 C C . VAL A 1 243 ? 17.342 -1.594 -32.246 1.00 83.50 243 VAL A C 1
ATOM 1893 O O . VAL A 1 243 ? 17.685 -0.416 -32.226 1.00 83.50 243 VAL A O 1
ATOM 1896 N N . LEU A 1 244 ? 18.121 -2.554 -32.750 1.00 83.31 244 LEU A N 1
ATOM 1897 C CA . LEU A 1 244 ? 19.507 -2.338 -33.183 1.00 83.31 244 LEU A CA 1
ATOM 1898 C C . LEU A 1 244 ? 19.696 -2.390 -34.705 1.00 83.31 244 LEU A C 1
ATOM 1900 O O . LEU A 1 244 ? 20.785 -2.086 -35.188 1.00 83.31 244 LEU A O 1
ATOM 1904 N N . GLY A 1 245 ? 18.670 -2.779 -35.463 1.00 83.75 245 GLY A N 1
ATOM 1905 C CA . GLY A 1 245 ? 18.799 -3.087 -36.885 1.00 83.75 245 GLY A CA 1
ATOM 1906 C C . GLY A 1 245 ? 19.302 -4.517 -37.142 1.00 83.75 245 GLY A C 1
ATOM 1907 O O . GLY A 1 245 ? 19.358 -5.334 -36.224 1.00 83.75 245 GLY A O 1
ATOM 1908 N N . PRO A 1 246 ? 19.639 -4.871 -38.394 1.00 87.94 246 PRO A N 1
ATOM 1909 C CA . PRO A 1 246 ? 19.946 -6.248 -38.779 1.00 87.94 246 PRO A CA 1
ATOM 1910 C C . PRO A 1 246 ? 21.146 -6.819 -38.009 1.00 87.94 246 PRO A C 1
ATOM 1912 O O . PRO A 1 246 ? 22.231 -6.239 -37.998 1.00 87.94 246 PRO A O 1
ATOM 1915 N N . VAL A 1 247 ? 20.965 -7.995 -37.401 1.00 86.94 247 VAL A N 1
ATOM 1916 C CA . VAL A 1 247 ? 21.993 -8.668 -36.590 1.00 86.94 247 VAL A CA 1
ATOM 1917 C C . VAL A 1 247 ? 22.511 -9.911 -37.310 1.00 86.94 247 VAL A C 1
ATOM 1919 O O . VAL A 1 247 ? 21.742 -10.687 -37.885 1.00 86.94 247 VAL A O 1
ATOM 1922 N N . SER A 1 248 ? 23.829 -10.134 -37.270 1.00 89.12 248 SER A N 1
ATOM 1923 C CA . SER A 1 248 ? 24.432 -11.326 -37.870 1.00 89.12 248 SER A CA 1
ATOM 1924 C C . SER A 1 248 ? 23.982 -12.598 -37.141 1.00 89.12 248 SER A C 1
ATOM 1926 O O . SER A 1 248 ? 23.950 -12.663 -35.909 1.00 89.12 248 SER A O 1
ATOM 1928 N N . SER A 1 249 ? 23.649 -13.644 -37.904 1.00 86.94 249 SER A N 1
ATOM 1929 C CA . SER A 1 249 ? 23.146 -14.905 -37.339 1.00 86.94 249 SER A CA 1
ATOM 1930 C C . SER A 1 249 ? 24.125 -15.530 -36.337 1.00 86.94 249 SER A C 1
ATOM 1932 O O . SER A 1 249 ? 23.688 -16.063 -35.323 1.00 86.94 249 SER A O 1
ATOM 1934 N N . ALA A 1 250 ? 25.437 -15.429 -36.581 1.00 89.06 250 ALA A N 1
ATOM 1935 C CA . ALA A 1 250 ? 26.462 -15.962 -35.685 1.00 89.06 250 ALA A CA 1
ATOM 1936 C C . ALA A 1 250 ? 26.520 -15.215 -34.340 1.00 89.06 250 ALA A C 1
ATOM 1938 O O . ALA A 1 250 ? 26.569 -15.858 -33.291 1.00 89.06 250 ALA A O 1
ATOM 1939 N N . ALA A 1 251 ? 26.457 -13.876 -34.354 1.00 87.50 251 ALA A N 1
ATOM 1940 C CA . ALA A 1 251 ? 26.464 -13.079 -33.128 1.00 87.50 251 ALA A CA 1
ATOM 1941 C C . ALA A 1 251 ? 25.202 -13.331 -32.294 1.00 87.50 251 ALA A C 1
ATOM 1943 O O . ALA A 1 251 ? 25.292 -13.538 -31.085 1.00 87.50 251 ALA A O 1
ATOM 1944 N N . TRP A 1 252 ? 24.033 -13.384 -32.944 1.00 91.56 252 TRP A N 1
ATOM 1945 C CA . TRP A 1 252 ? 22.786 -13.682 -32.248 1.00 91.56 252 TRP A CA 1
ATOM 1946 C C . TRP A 1 252 ? 22.778 -15.091 -31.654 1.00 91.56 252 TRP A C 1
ATOM 1948 O O . TRP A 1 252 ? 22.432 -15.237 -30.489 1.00 91.56 252 TRP A O 1
ATOM 1958 N N . LEU A 1 253 ? 23.188 -16.121 -32.403 1.00 90.00 253 LEU A N 1
ATOM 1959 C CA . LEU A 1 253 ? 23.212 -17.494 -31.885 1.00 90.00 253 LEU A CA 1
ATOM 1960 C C . LEU A 1 253 ? 24.139 -17.637 -30.671 1.00 90.00 253 LEU A C 1
ATOM 1962 O O . LEU A 1 253 ? 23.761 -18.309 -29.717 1.00 90.00 253 LEU A O 1
ATOM 1966 N N . GLY A 1 254 ? 25.295 -16.960 -30.666 1.00 88.19 254 GLY A N 1
ATOM 1967 C CA . GLY A 1 254 ? 26.210 -16.953 -29.519 1.00 88.19 254 GLY A CA 1
ATOM 1968 C C . GLY A 1 254 ? 25.647 -16.271 -28.264 1.00 88.19 254 GLY A C 1
ATOM 1969 O O . GLY A 1 254 ? 25.978 -16.669 -27.149 1.00 88.19 254 GLY A O 1
ATOM 1970 N N . ILE A 1 255 ? 24.781 -15.265 -28.425 1.00 88.56 255 ILE A N 1
ATOM 1971 C CA . ILE A 1 255 ? 24.058 -14.629 -27.311 1.00 88.56 255 ILE A CA 1
ATOM 1972 C C . ILE A 1 255 ? 22.882 -15.511 -26.882 1.00 88.56 255 ILE A C 1
ATOM 1974 O O . ILE A 1 255 ? 22.701 -15.780 -25.699 1.00 88.56 255 ILE A O 1
ATOM 1978 N N . ALA A 1 256 ? 22.104 -16.006 -27.843 1.00 89.56 256 ALA A N 1
ATOM 1979 C CA . ALA A 1 256 ? 20.885 -16.759 -27.599 1.00 89.56 256 ALA A CA 1
ATOM 1980 C C . ALA A 1 256 ? 21.135 -18.078 -26.859 1.00 89.56 256 ALA A C 1
ATOM 1982 O O . ALA A 1 256 ? 20.315 -18.467 -26.036 1.00 89.56 256 ALA A O 1
ATOM 1983 N N . THR A 1 257 ? 22.241 -18.781 -27.115 1.00 89.38 257 THR A N 1
ATOM 1984 C CA . THR A 1 257 ? 22.605 -19.972 -26.326 1.00 89.38 257 THR A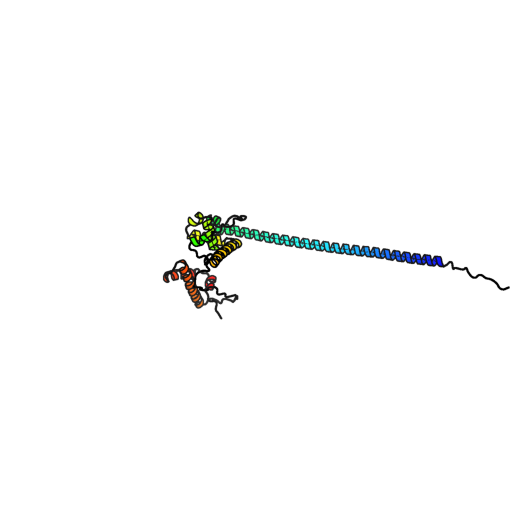 CA 1
ATOM 1985 C C . THR A 1 257 ? 22.839 -19.622 -24.858 1.00 89.38 257 THR A C 1
ATOM 1987 O O . THR A 1 257 ? 22.223 -20.232 -23.987 1.00 89.38 257 THR A O 1
ATOM 1990 N N . ARG A 1 258 ? 23.643 -18.588 -24.579 1.00 88.50 258 ARG A N 1
ATOM 1991 C CA . ARG A 1 258 ? 23.941 -18.133 -23.208 1.00 88.50 258 ARG A CA 1
ATOM 1992 C C . ARG A 1 258 ? 22.693 -17.637 -22.480 1.00 88.50 258 ARG A C 1
ATOM 1994 O O . ARG A 1 258 ? 22.491 -17.962 -21.314 1.00 88.50 258 ARG A O 1
ATOM 2001 N N . GLU A 1 259 ? 21.846 -16.881 -23.172 1.00 89.88 259 GLU A N 1
ATOM 2002 C CA . GLU A 1 259 ? 20.568 -16.418 -22.628 1.00 89.88 259 GLU A CA 1
ATOM 2003 C C . GLU A 1 259 ? 19.602 -17.585 -22.392 1.00 89.88 259 GLU A C 1
ATOM 2005 O O . GLU A 1 259 ? 18.915 -17.626 -21.381 1.00 89.88 259 GLU A O 1
ATOM 2010 N N . TRP A 1 260 ? 19.560 -18.590 -23.269 1.00 90.00 260 TRP A N 1
ATOM 2011 C CA . TRP A 1 260 ? 18.700 -19.755 -23.052 1.00 90.00 260 TRP A CA 1
ATOM 2012 C C . TRP A 1 260 ? 19.118 -20.585 -21.835 1.00 90.00 260 TRP A C 1
ATOM 2014 O O . TRP A 1 260 ? 18.262 -21.082 -21.102 1.00 90.00 260 TRP A O 1
ATOM 2024 N N . GLU A 1 261 ? 20.421 -20.735 -21.609 1.00 88.62 261 GLU A N 1
ATOM 2025 C CA . GLU A 1 261 ? 20.970 -21.434 -20.444 1.00 88.62 261 GLU A CA 1
ATOM 2026 C C . GLU A 1 261 ? 20.717 -20.682 -19.130 1.00 88.62 261 GLU A C 1
ATOM 2028 O O . GLU A 1 261 ? 20.537 -21.321 -18.093 1.00 88.62 261 GLU A O 1
ATOM 2033 N N . SER A 1 262 ? 20.644 -19.346 -19.165 1.00 86.62 262 SER A N 1
ATOM 2034 C CA . SER A 1 262 ? 20.362 -18.521 -17.982 1.00 86.62 262 SER A CA 1
ATOM 2035 C C . SER A 1 262 ? 18.885 -18.552 -17.559 1.00 86.62 262 SER A C 1
ATOM 2037 O O . SER A 1 262 ? 18.559 -18.258 -16.404 1.00 86.62 262 SER A O 1
ATOM 2039 N N . LEU A 1 263 ? 17.976 -18.938 -18.464 1.00 84.62 263 LEU A N 1
ATOM 2040 C CA . LEU A 1 263 ? 16.543 -18.996 -18.188 1.00 84.62 263 LEU A CA 1
ATOM 2041 C C . LEU A 1 263 ? 16.168 -20.183 -17.294 1.00 84.62 263 LEU A C 1
ATOM 2043 O O . LEU A 1 263 ? 16.504 -21.344 -17.539 1.00 84.62 263 LEU A O 1
ATOM 2047 N N . THR A 1 264 ? 15.332 -19.900 -16.298 1.00 83.38 264 THR A N 1
ATOM 2048 C CA . THR A 1 264 ? 14.714 -20.928 -15.452 1.00 83.38 264 THR A CA 1
ATOM 2049 C C . THR A 1 264 ? 13.777 -21.832 -16.261 1.00 83.38 264 THR A C 1
ATOM 2051 O O . THR A 1 264 ? 13.162 -21.402 -17.240 1.00 83.38 264 THR A O 1
ATOM 2054 N N . LEU A 1 265 ? 13.557 -23.071 -15.796 1.00 80.94 265 LEU A N 1
ATOM 2055 C CA . LEU A 1 265 ? 12.595 -24.004 -16.411 1.00 80.94 265 LEU A CA 1
ATOM 2056 C C . LEU A 1 265 ? 11.203 -23.377 -16.595 1.00 80.94 265 LEU A C 1
ATOM 2058 O O . LEU A 1 265 ? 10.539 -23.609 -17.604 1.00 80.94 265 LEU A O 1
ATOM 2062 N N . ARG A 1 266 ? 10.769 -22.543 -15.641 1.00 79.50 266 ARG A N 1
ATOM 2063 C CA . ARG A 1 266 ? 9.491 -21.824 -15.718 1.00 79.50 266 ARG A CA 1
ATOM 2064 C C . ARG A 1 266 ? 9.463 -20.828 -16.878 1.00 79.50 266 ARG A C 1
ATOM 2066 O O . ARG A 1 266 ? 8.450 -20.749 -17.562 1.00 79.50 266 ARG A O 1
ATOM 2073 N N . GLN A 1 267 ? 10.546 -20.089 -17.105 1.00 83.38 267 GLN A N 1
ATOM 2074 C CA . GLN A 1 267 ? 10.640 -19.140 -18.217 1.00 83.38 267 GLN A CA 1
ATOM 2075 C C . GLN A 1 267 ? 10.747 -19.861 -19.564 1.00 83.38 267 GLN A C 1
ATOM 2077 O O . GLN A 1 267 ? 10.067 -19.474 -20.512 1.00 83.38 267 GLN A O 1
ATOM 2082 N N . LYS A 1 268 ? 11.520 -20.953 -19.643 1.00 84.06 268 LYS A N 1
ATOM 2083 C CA . LYS A 1 268 ? 11.619 -21.789 -20.853 1.00 84.06 268 LYS A CA 1
ATOM 2084 C C . LYS A 1 268 ? 10.252 -22.320 -21.302 1.00 84.06 268 LYS A C 1
ATOM 2086 O O . LYS A 1 268 ? 9.953 -22.323 -22.495 1.00 84.06 268 LYS A O 1
ATOM 2091 N N . ARG A 1 269 ? 9.374 -22.684 -20.355 1.00 80.00 269 ARG A N 1
ATOM 2092 C CA . ARG A 1 269 ? 7.995 -23.127 -20.646 1.00 80.00 269 ARG A CA 1
ATOM 2093 C C . ARG A 1 269 ? 7.150 -22.086 -21.384 1.00 80.00 269 ARG A C 1
ATOM 2095 O O . ARG A 1 269 ? 6.270 -22.483 -22.139 1.00 80.00 269 ARG A O 1
ATOM 2102 N N . CYS A 1 270 ? 7.419 -20.787 -21.233 1.00 80.75 270 CYS A N 1
ATOM 2103 C CA . CYS A 1 270 ? 6.697 -19.741 -21.971 1.00 80.75 270 CYS A CA 1
ATOM 2104 C C . CYS A 1 270 ? 6.897 -19.838 -23.492 1.00 80.75 270 CYS A C 1
ATOM 2106 O O . CYS A 1 270 ? 6.075 -19.332 -24.254 1.00 80.75 270 CYS A O 1
ATOM 2108 N N . TYR A 1 271 ? 7.969 -20.499 -23.937 1.00 81.75 271 TYR A N 1
ATOM 2109 C CA . TYR A 1 271 ? 8.276 -20.686 -25.352 1.00 81.75 271 TYR A CA 1
ATOM 2110 C C . TYR A 1 271 ? 7.713 -21.986 -25.936 1.00 81.75 271 TYR A C 1
ATOM 2112 O O . TYR A 1 271 ? 7.732 -22.150 -27.157 1.00 81.75 271 TYR A O 1
ATOM 2120 N N . LEU A 1 272 ? 7.157 -22.877 -25.107 1.00 80.50 272 LEU A N 1
ATOM 2121 C CA . LEU A 1 272 ? 6.463 -24.069 -25.588 1.00 80.50 272 LEU A CA 1
ATOM 2122 C C . LEU A 1 272 ? 5.213 -23.666 -26.377 1.00 80.50 272 LEU A C 1
ATOM 2124 O O . LEU A 1 272 ? 4.441 -22.788 -25.979 1.00 80.50 272 LEU A O 1
ATOM 2128 N N . SER A 1 273 ? 5.000 -24.311 -27.519 1.00 71.06 273 SER A N 1
ATOM 2129 C CA . SER A 1 273 ? 3.748 -24.185 -28.260 1.00 71.06 273 SER A CA 1
ATOM 2130 C C . SER A 1 273 ? 2.612 -24.718 -27.388 1.00 71.06 273 SER A C 1
ATOM 2132 O O . SER A 1 273 ? 2.652 -25.873 -26.965 1.00 71.06 273 SER A O 1
ATOM 2134 N N . LYS A 1 274 ? 1.583 -23.899 -27.121 1.00 62.59 274 LYS A N 1
ATOM 2135 C CA . LYS A 1 274 ? 0.322 -24.416 -26.575 1.00 62.59 274 LYS A CA 1
ATOM 2136 C C . LYS A 1 274 ? -0.187 -25.432 -27.593 1.00 62.59 274 LYS A C 1
ATOM 2138 O O . LYS A 1 274 ? -0.461 -25.053 -28.728 1.00 62.59 274 LYS A O 1
ATOM 2143 N N . ARG A 1 275 ? -0.225 -26.715 -27.227 1.00 44.66 275 ARG A N 1
ATOM 2144 C CA . ARG A 1 275 ? -0.692 -27.781 -28.116 1.00 44.66 275 ARG A CA 1
ATOM 2145 C C . ARG A 1 275 ? -2.155 -27.478 -28.448 1.00 44.66 275 ARG A C 1
ATOM 2147 O O . ARG A 1 275 ? -3.021 -27.615 -27.589 1.00 44.66 275 ARG A O 1
ATOM 2154 N N . THR A 1 276 ? -2.413 -26.990 -29.656 1.00 38.62 276 THR A N 1
ATOM 2155 C CA . THR A 1 276 ? -3.758 -26.941 -30.225 1.00 38.62 276 THR A CA 1
ATOM 2156 C C . THR A 1 276 ? -4.179 -28.390 -30.425 1.00 38.62 276 THR A C 1
ATOM 2158 O O . THR A 1 276 ? -3.505 -29.115 -31.158 1.00 38.62 276 THR A O 1
ATOM 2161 N N . LYS A 1 277 ? -5.191 -28.833 -29.678 1.00 32.78 277 LYS A N 1
ATOM 2162 C CA . LYS A 1 277 ? -5.899 -30.072 -30.005 1.00 32.78 277 LYS A CA 1
ATOM 2163 C C . LYS A 1 277 ? -6.611 -29.903 -31.337 1.00 32.78 277 LYS A C 1
ATOM 2165 O O . LYS A 1 277 ? -7.121 -28.783 -31.562 1.00 32.78 277 LYS A O 1
#

Nearest PDB structures (foldseek):
  2gzk-assembly1_A  TM=3.467E-01  e=8.002E-02  unclassified
  1wgf-assembly1_A  TM=5.876E-01  e=1.932E+00  Mus musculus

pLDDT: mean 72.62, std 19.72, range [26.28, 95.38]